Protein AF-A0A1I8EPI8-F1 (afdb_monomer_lite)

Structure (mmCIF, N/CA/C/O backbone):
data_AF-A0A1I8EPI8-F1
#
_entry.id   AF-A0A1I8EPI8-F1
#
loop_
_atom_site.group_PDB
_atom_site.id
_atom_site.type_symbol
_atom_site.label_atom_id
_atom_site.label_alt_id
_atom_site.label_comp_id
_atom_site.label_asym_id
_atom_site.label_entity_id
_atom_site.label_seq_id
_atom_site.pdbx_PDB_ins_code
_atom_site.Cartn_x
_atom_site.Cartn_y
_atom_site.Cartn_z
_atom_site.occupancy
_atom_site.B_iso_or_equiv
_atom_site.auth_seq_id
_atom_site.auth_comp_id
_atom_site.auth_asym_id
_atom_site.auth_atom_id
_atom_site.pdbx_PDB_model_num
ATOM 1 N N . HIS A 1 1 ? -4.803 17.233 -22.559 1.00 30.77 1 HIS A N 1
ATOM 2 C CA . HIS A 1 1 ? -4.716 16.291 -23.690 1.00 30.77 1 HIS A CA 1
ATOM 3 C C . HIS A 1 1 ? -5.521 15.049 -23.352 1.00 30.77 1 HIS A C 1
ATOM 5 O O . HIS A 1 1 ? -5.229 14.400 -22.358 1.00 30.77 1 HIS A O 1
ATOM 11 N N . HIS A 1 2 ? -6.597 14.820 -24.105 1.00 27.03 2 HIS A N 1
ATOM 12 C CA . HIS A 1 2 ? -7.517 13.699 -23.943 1.00 27.03 2 HIS A CA 1
ATOM 13 C C . HIS A 1 2 ? -6.825 12.376 -24.293 1.00 27.03 2 HIS A C 1
ATOM 15 O O . HIS A 1 2 ? -6.423 12.199 -25.436 1.00 27.03 2 HIS A O 1
ATOM 21 N N . CYS A 1 3 ? -6.732 11.442 -23.345 1.00 29.70 3 CYS A N 1
ATOM 22 C CA . CYS A 1 3 ? -6.642 10.022 -23.681 1.00 29.70 3 CYS A CA 1
ATOM 23 C C . CYS A 1 3 ? -8.074 9.485 -23.762 1.00 29.70 3 CYS A C 1
ATOM 25 O O . CYS A 1 3 ? -8.655 9.084 -22.757 1.00 29.70 3 CYS A O 1
ATOM 27 N N . THR A 1 4 ? -8.663 9.552 -24.952 1.00 29.92 4 THR A N 1
ATOM 28 C CA . THR A 1 4 ? -9.778 8.684 -25.347 1.00 29.92 4 THR A CA 1
ATOM 29 C C . THR A 1 4 ? -9.256 7.252 -25.516 1.00 29.92 4 THR A C 1
ATOM 31 O O . THR A 1 4 ? -8.057 7.055 -25.695 1.00 29.92 4 THR A O 1
ATOM 34 N N . GLU A 1 5 ? -10.138 6.255 -25.452 1.00 33.66 5 GLU A N 1
ATOM 35 C CA . GLU A 1 5 ? -9.893 4.795 -25.482 1.00 33.66 5 GLU A CA 1
ATOM 36 C C . GLU A 1 5 ? -9.176 4.243 -26.749 1.00 33.66 5 GLU A C 1
ATOM 38 O O . GLU A 1 5 ? -9.305 3.071 -27.076 1.00 33.66 5 GLU A O 1
ATOM 43 N N . GLN A 1 6 ? -8.400 5.057 -27.474 1.00 35.03 6 GLN A N 1
ATOM 44 C CA . GLN A 1 6 ? -7.652 4.705 -28.692 1.00 35.03 6 GLN A CA 1
ATOM 45 C C . GLN A 1 6 ? -6.120 4.662 -28.515 1.00 35.03 6 GLN A C 1
ATOM 47 O O . GLN A 1 6 ? -5.409 4.374 -29.471 1.00 35.03 6 GLN A O 1
ATOM 52 N N . ASP A 1 7 ? -5.593 4.931 -27.319 1.00 49.38 7 ASP A N 1
ATOM 53 C CA . ASP A 1 7 ? -4.147 5.067 -27.055 1.00 49.38 7 ASP A CA 1
ATOM 54 C C . ASP A 1 7 ? -3.543 3.792 -26.416 1.00 49.38 7 ASP A C 1
ATOM 56 O O . ASP A 1 7 ? -2.750 3.849 -25.474 1.00 49.38 7 ASP A O 1
ATOM 60 N N . GLU A 1 8 ? -3.970 2.614 -26.874 1.00 63.00 8 GLU A N 1
ATOM 61 C CA . GLU A 1 8 ? -3.424 1.339 -26.404 1.00 63.00 8 GLU A CA 1
ATOM 62 C C . GLU A 1 8 ? -2.061 1.099 -27.070 1.00 63.00 8 GLU A C 1
ATOM 64 O O . GLU A 1 8 ? -1.956 0.964 -28.292 1.00 63.00 8 GLU A O 1
ATOM 69 N N . VAL A 1 9 ? -0.988 1.103 -26.272 1.00 69.81 9 VAL A N 1
ATOM 70 C CA . VAL A 1 9 ? 0.358 0.793 -26.769 1.00 69.81 9 VAL A CA 1
ATOM 71 C C . VAL A 1 9 ? 0.366 -0.677 -27.178 1.00 69.81 9 VAL A C 1
ATOM 73 O O . VAL A 1 9 ? 0.311 -1.558 -26.324 1.00 69.81 9 VAL A O 1
ATOM 76 N N . ARG A 1 10 ? 0.422 -0.945 -28.485 1.00 73.75 10 ARG A N 1
ATOM 77 C CA . ARG A 1 10 ? 0.572 -2.307 -29.006 1.00 73.75 10 ARG A CA 1
ATOM 78 C C . ARG A 1 10 ? 1.974 -2.803 -28.686 1.00 73.75 10 ARG A C 1
ATOM 80 O O . ARG A 1 10 ? 2.947 -2.298 -29.239 1.00 73.75 10 ARG A O 1
ATOM 87 N N . LEU A 1 11 ? 2.058 -3.760 -27.771 1.00 77.12 11 LEU A N 1
ATOM 88 C CA . LEU A 1 11 ? 3.311 -4.398 -27.387 1.00 77.12 11 LEU A CA 1
ATOM 89 C C . LEU A 1 11 ? 3.543 -5.637 -28.266 1.00 77.12 11 LEU A C 1
ATOM 91 O O . LEU A 1 11 ? 2.593 -6.394 -28.482 1.00 77.12 11 LEU A O 1
ATOM 95 N N . PRO A 1 12 ? 4.764 -5.847 -28.787 1.00 73.12 12 PRO A N 1
ATOM 96 C CA . PRO A 1 12 ? 5.079 -7.015 -29.605 1.00 73.12 12 PRO A CA 1
ATOM 97 C C . PRO A 1 12 ? 5.021 -8.316 -28.786 1.00 73.12 12 PRO A C 1
ATOM 99 O O . PRO A 1 12 ? 5.237 -8.316 -27.571 1.00 73.12 12 PRO A O 1
ATOM 102 N N . GLU A 1 13 ? 4.736 -9.440 -29.452 1.00 64.25 13 GLU A N 1
ATOM 103 C CA . GLU A 1 13 ? 4.726 -10.760 -28.811 1.00 64.25 13 GLU A CA 1
ATOM 104 C C . GLU A 1 13 ? 6.137 -11.163 -28.358 1.00 64.25 13 GLU A C 1
ATOM 106 O O . GLU A 1 13 ? 7.104 -11.123 -29.121 1.00 64.25 13 GLU A O 1
ATOM 111 N N . ILE A 1 14 ? 6.258 -11.578 -27.096 1.00 58.59 14 ILE A N 1
ATOM 112 C CA . ILE A 1 14 ? 7.539 -11.920 -26.472 1.00 58.59 14 ILE A CA 1
ATOM 113 C C . ILE A 1 14 ? 8.025 -13.284 -27.002 1.00 58.59 14 ILE A C 1
ATOM 115 O O . ILE A 1 14 ? 7.438 -14.318 -26.687 1.00 58.59 14 ILE A O 1
ATOM 119 N N . LYS A 1 15 ? 9.128 -13.291 -27.762 1.00 52.22 15 LYS A N 1
ATOM 120 C CA . LYS A 1 15 ? 9.958 -14.473 -28.092 1.00 52.22 15 LYS A CA 1
ATOM 121 C C . LYS A 1 15 ? 11.365 -14.311 -27.485 1.00 52.22 15 LYS A C 1
ATOM 123 O O . LYS A 1 15 ? 11.706 -13.214 -27.052 1.00 52.22 15 LYS A O 1
ATOM 128 N N . ASP A 1 16 ? 12.176 -15.370 -27.410 1.00 41.12 16 ASP A N 1
ATOM 129 C CA . ASP A 1 16 ? 13.575 -15.266 -26.941 1.00 41.12 16 ASP A CA 1
ATOM 130 C C . ASP A 1 16 ? 14.337 -14.171 -27.732 1.00 41.12 16 ASP A C 1
ATOM 132 O O . ASP A 1 16 ? 14.164 -14.066 -28.943 1.00 41.12 16 ASP A O 1
ATOM 136 N N . ASP A 1 17 ? 15.125 -13.327 -27.042 1.00 55.12 17 ASP A N 1
ATOM 137 C CA . ASP A 1 17 ? 15.701 -12.038 -27.513 1.00 55.12 17 ASP A CA 1
ATOM 138 C C . ASP A 1 17 ? 14.711 -10.857 -27.727 1.00 55.12 17 ASP A C 1
ATOM 140 O O . ASP A 1 17 ? 15.024 -9.861 -28.386 1.00 55.12 17 ASP A O 1
ATOM 144 N N . SER A 1 18 ? 13.547 -10.902 -27.071 1.00 66.69 18 SER A N 1
ATOM 145 C CA . SER A 1 18 ? 12.441 -9.925 -27.178 1.00 66.69 18 SER A CA 1
ATOM 146 C C . SER A 1 18 ? 12.785 -8.438 -27.028 1.00 66.69 18 SER A C 1
ATOM 148 O O . SER A 1 18 ? 12.081 -7.604 -27.584 1.00 66.69 18 SER A O 1
ATOM 150 N N . TRP A 1 19 ? 13.834 -8.056 -26.294 1.00 77.94 19 TRP A N 1
ATOM 151 C CA . TRP A 1 19 ? 14.097 -6.640 -25.980 1.00 77.94 19 TRP A CA 1
ATOM 152 C C . TRP A 1 19 ? 14.643 -5.817 -27.156 1.00 77.94 19 TRP A C 1
ATOM 154 O O . TRP A 1 19 ? 14.748 -4.595 -27.040 1.00 77.94 19 TRP A O 1
ATOM 164 N N . LYS A 1 20 ? 15.004 -6.474 -28.266 1.00 81.44 20 LYS A N 1
ATOM 165 C CA . LYS A 1 20 ? 15.410 -5.827 -29.525 1.00 81.44 20 LYS A CA 1
ATOM 166 C C . LYS A 1 20 ? 14.255 -5.667 -30.517 1.00 81.44 20 LYS A C 1
ATOM 168 O O . LYS A 1 20 ? 14.455 -5.061 -31.564 1.00 81.44 20 LYS A O 1
ATOM 173 N N . VAL A 1 21 ? 13.079 -6.208 -30.193 1.00 83.56 21 VAL A N 1
ATOM 174 C CA . VAL A 1 21 ? 11.869 -6.101 -31.009 1.00 83.56 21 VAL A CA 1
ATOM 175 C C . VAL A 1 21 ? 10.965 -5.036 -30.395 1.00 83.56 21 VAL A C 1
ATOM 177 O O . VAL A 1 21 ? 10.579 -5.126 -29.232 1.00 83.56 21 VAL A O 1
ATOM 180 N N . TYR A 1 22 ? 10.647 -4.012 -31.178 1.00 82.81 22 TYR A N 1
ATOM 181 C CA . TYR A 1 22 ? 9.936 -2.813 -30.729 1.00 82.81 22 TYR A CA 1
ATOM 182 C C . TYR A 1 22 ? 8.564 -2.652 -31.389 1.00 82.81 22 TYR A C 1
ATOM 184 O O . TYR A 1 22 ? 7.684 -2.002 -30.823 1.00 82.81 22 TYR A O 1
ATOM 192 N N . PHE A 1 23 ? 8.397 -3.214 -32.587 1.00 83.50 23 PHE A N 1
ATOM 193 C CA . PHE A 1 23 ? 7.229 -3.037 -33.448 1.00 83.50 23 PHE A CA 1
ATOM 194 C C . PHE A 1 23 ? 6.767 -4.379 -34.034 1.00 83.50 23 PHE A C 1
ATOM 196 O O . PHE A 1 23 ? 7.321 -5.432 -33.724 1.00 83.50 23 PHE A O 1
ATOM 203 N N . ASP A 1 24 ? 5.730 -4.330 -34.870 1.00 84.19 24 ASP A N 1
ATOM 204 C CA . ASP A 1 24 ? 5.358 -5.435 -35.752 1.00 84.19 24 ASP A CA 1
ATOM 205 C C . ASP A 1 24 ? 6.436 -5.687 -36.820 1.00 84.19 24 ASP A C 1
ATOM 207 O O . ASP A 1 24 ? 7.320 -4.857 -37.021 1.00 84.19 24 ASP A O 1
ATOM 211 N N . ASP A 1 25 ? 6.363 -6.825 -37.518 1.00 83.38 25 ASP A N 1
ATOM 212 C CA . ASP A 1 25 ? 7.400 -7.258 -38.470 1.00 83.38 25 ASP A CA 1
ATOM 213 C C . ASP A 1 25 ? 7.775 -6.156 -39.480 1.00 83.38 25 ASP A C 1
ATOM 215 O O . ASP A 1 25 ? 8.953 -5.906 -39.725 1.00 83.38 25 ASP A O 1
ATOM 219 N N . THR A 1 26 ? 6.782 -5.434 -40.015 1.00 85.56 26 THR A N 1
ATOM 220 C CA . THR A 1 26 ? 7.009 -4.332 -40.964 1.00 85.56 26 THR A CA 1
ATOM 221 C C . THR A 1 26 ? 7.668 -3.117 -40.308 1.00 85.56 26 THR A C 1
ATOM 223 O O . THR A 1 26 ? 8.598 -2.547 -40.877 1.00 85.56 26 THR A O 1
ATOM 226 N N . GLY A 1 27 ? 7.208 -2.693 -39.126 1.00 85.88 27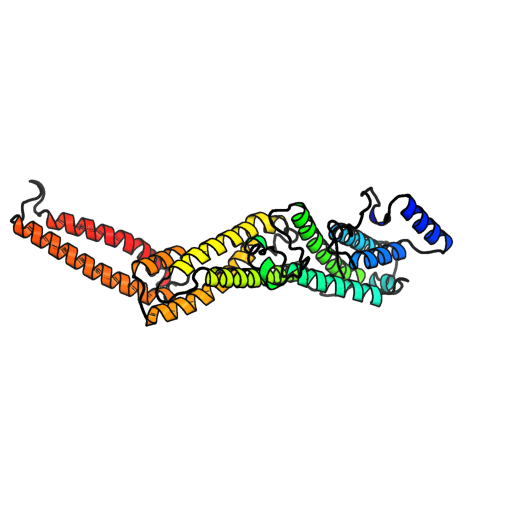 GLY A N 1
ATOM 227 C CA . GLY A 1 27 ? 7.830 -1.584 -38.404 1.00 85.88 27 GLY A CA 1
ATOM 228 C C . GLY A 1 27 ? 9.254 -1.912 -37.953 1.00 85.88 27 GLY A C 1
ATOM 229 O O . GLY A 1 27 ? 10.137 -1.055 -38.019 1.00 85.88 27 GLY A O 1
ATOM 230 N N . GLN A 1 28 ? 9.489 -3.161 -37.548 1.00 88.44 28 GLN A N 1
ATOM 231 C CA . GLN A 1 28 ? 10.784 -3.646 -37.093 1.00 88.44 28 GLN A CA 1
ATOM 232 C C . GLN A 1 28 ? 11.803 -3.675 -38.238 1.00 88.44 28 GLN A C 1
ATOM 234 O O . GLN A 1 28 ? 12.897 -3.140 -38.077 1.00 88.44 28 GLN A O 1
ATOM 239 N N . GLU A 1 29 ? 11.426 -4.192 -39.411 1.00 88.31 29 GLU A N 1
ATOM 240 C CA . GLU A 1 29 ? 12.290 -4.217 -40.600 1.00 88.31 29 GLU A CA 1
ATOM 241 C C . GLU A 1 29 ? 12.734 -2.805 -41.013 1.00 88.31 29 GLU A C 1
ATOM 243 O O . GLU A 1 29 ? 13.909 -2.575 -41.296 1.00 88.31 29 GLU A O 1
ATOM 248 N N . ILE A 1 30 ? 11.825 -1.822 -40.970 1.00 90.75 30 ILE A N 1
ATOM 249 C CA . ILE A 1 30 ? 12.153 -0.420 -41.274 1.00 90.75 30 ILE A CA 1
ATOM 250 C C . ILE A 1 30 ? 13.195 0.128 -40.290 1.00 90.75 30 ILE A C 1
ATOM 252 O O . ILE A 1 30 ? 14.149 0.794 -40.705 1.00 90.75 30 ILE A O 1
ATOM 256 N N . CYS A 1 31 ? 13.014 -0.122 -38.991 1.00 89.25 31 CYS A N 1
ATOM 257 C CA . CYS A 1 31 ? 13.949 0.326 -37.963 1.00 89.25 31 CYS A CA 1
ATOM 258 C C . CYS A 1 31 ? 15.322 -0.339 -38.103 1.00 89.25 31 CYS A C 1
ATOM 260 O O . CYS A 1 31 ? 16.337 0.361 -38.037 1.00 89.25 31 CYS A O 1
ATOM 262 N N . ASP A 1 32 ? 15.354 -1.649 -38.343 1.00 88.50 32 ASP A N 1
ATOM 263 C CA . ASP A 1 32 ? 16.588 -2.422 -38.462 1.00 88.50 32 ASP A CA 1
ATOM 264 C C . ASP A 1 32 ? 17.375 -2.044 -39.725 1.00 88.50 32 ASP A C 1
ATOM 266 O O . ASP A 1 32 ? 18.575 -1.777 -39.641 1.00 88.50 32 ASP A O 1
ATOM 270 N N . GLU A 1 33 ? 16.714 -1.910 -40.879 1.00 92.19 33 GLU A N 1
ATOM 271 C CA . GLU A 1 33 ? 17.348 -1.456 -42.126 1.00 92.19 33 GLU A CA 1
ATOM 272 C C . GLU A 1 33 ? 17.905 -0.034 -42.001 1.00 92.19 33 GLU A C 1
ATOM 274 O O . GLU A 1 33 ? 19.033 0.248 -42.420 1.00 92.19 33 GLU A O 1
ATOM 279 N N . PHE A 1 34 ? 17.153 0.877 -41.373 1.00 93.31 34 PHE A N 1
ATOM 280 C CA . PHE A 1 34 ? 17.637 2.229 -41.106 1.00 93.31 34 PHE A CA 1
ATOM 281 C C . PHE A 1 34 ? 18.866 2.202 -40.189 1.00 93.31 34 PHE A C 1
ATOM 283 O O . PHE A 1 34 ? 19.877 2.849 -40.476 1.00 93.31 34 PHE A O 1
ATOM 290 N N . ALA A 1 35 ? 18.814 1.428 -39.105 1.00 92.12 35 ALA A N 1
ATOM 291 C CA . ALA A 1 35 ? 19.917 1.326 -38.166 1.00 92.12 35 ALA A CA 1
ATOM 292 C C . ALA A 1 35 ? 21.175 0.726 -38.806 1.00 92.12 35 ALA A C 1
ATOM 294 O O . ALA A 1 35 ? 22.260 1.283 -38.638 1.00 92.12 35 ALA A O 1
ATOM 295 N N . MET A 1 36 ? 21.041 -0.345 -39.593 1.00 91.00 36 MET A N 1
ATOM 296 C CA . MET A 1 36 ? 22.158 -0.948 -40.325 1.00 91.00 36 MET A CA 1
ATOM 297 C C . MET A 1 36 ? 22.763 0.031 -41.332 1.00 91.00 36 MET A C 1
ATOM 299 O O . MET A 1 36 ? 23.983 0.198 -41.380 1.00 91.00 36 MET A O 1
ATOM 303 N N . ARG A 1 37 ? 21.925 0.731 -42.104 1.00 94.31 37 ARG A N 1
ATOM 304 C CA . ARG A 1 37 ? 22.376 1.645 -43.162 1.00 94.31 37 ARG A CA 1
ATOM 305 C C . ARG A 1 37 ? 23.115 2.872 -42.636 1.00 94.31 37 ARG A C 1
ATOM 307 O O . ARG A 1 37 ? 24.023 3.362 -43.307 1.00 94.31 37 ARG A O 1
ATOM 314 N N . TYR A 1 38 ? 22.728 3.372 -41.465 1.00 94.00 38 TYR A N 1
ATOM 315 C CA . TYR A 1 38 ? 23.326 4.560 -40.850 1.00 94.00 38 TYR A CA 1
ATOM 316 C C . TYR A 1 38 ? 24.280 4.244 -39.688 1.00 94.00 38 TYR A C 1
ATOM 318 O O . TYR A 1 38 ? 24.779 5.169 -39.050 1.00 94.00 38 TYR A O 1
ATOM 326 N N . GLY A 1 39 ? 24.568 2.964 -39.425 1.00 91.38 39 GLY A N 1
ATOM 327 C CA . GLY A 1 39 ? 25.507 2.544 -38.382 1.00 91.38 39 GLY A CA 1
ATOM 328 C C . GLY A 1 39 ? 25.031 2.847 -36.957 1.00 91.38 39 GLY A C 1
ATOM 329 O O . GLY A 1 39 ? 25.837 3.218 -36.107 1.00 91.38 39 GLY A O 1
ATOM 330 N N . ILE A 1 40 ? 23.728 2.726 -36.688 1.00 91.75 40 ILE A N 1
ATOM 331 C CA . ILE A 1 40 ? 23.138 2.957 -35.364 1.00 91.75 40 ILE A CA 1
ATOM 332 C C . ILE A 1 40 ? 23.208 1.671 -34.537 1.00 91.75 40 ILE A C 1
ATOM 334 O O . ILE A 1 40 ? 22.599 0.656 -34.869 1.00 91.75 40 ILE A O 1
ATOM 338 N N . GLU A 1 41 ? 23.914 1.729 -33.411 1.00 89.94 41 GLU A N 1
ATOM 339 C CA . GLU A 1 41 ? 24.066 0.595 -32.499 1.00 89.94 41 GLU A CA 1
ATOM 340 C C . GLU A 1 41 ? 22.731 0.152 -31.875 1.00 89.94 41 GLU A C 1
ATOM 342 O O . GLU A 1 41 ? 21.879 0.974 -31.524 1.00 89.94 41 GLU A O 1
ATOM 347 N N . SER A 1 42 ? 22.574 -1.153 -31.632 1.00 89.06 42 SER A N 1
ATOM 348 C CA . SER A 1 42 ? 21.357 -1.719 -31.026 1.00 89.06 42 SER A CA 1
ATOM 349 C C . SER A 1 42 ? 21.054 -1.145 -29.638 1.00 89.06 42 SER A C 1
ATOM 351 O O . SER A 1 42 ? 19.893 -0.978 -29.275 1.00 89.06 42 SER A O 1
ATOM 353 N N . ILE A 1 43 ? 22.087 -0.799 -28.858 1.00 91.31 43 ILE A N 1
ATOM 354 C CA . ILE A 1 43 ? 21.909 -0.187 -27.534 1.00 91.31 43 ILE A CA 1
ATOM 355 C C . ILE A 1 43 ? 21.298 1.217 -27.626 1.00 91.31 43 ILE A C 1
ATOM 357 O O . ILE A 1 43 ? 20.464 1.580 -26.798 1.00 91.31 43 ILE A O 1
ATOM 361 N N . TYR A 1 44 ? 21.647 1.990 -28.659 1.00 92.56 44 TYR A N 1
ATOM 362 C CA . TYR A 1 44 ? 21.068 3.313 -28.884 1.00 92.56 44 TYR A CA 1
ATOM 363 C C . TYR A 1 44 ? 19.578 3.209 -29.222 1.00 92.56 44 TYR A C 1
ATOM 365 O O . TYR A 1 44 ? 18.768 3.984 -28.706 1.00 92.56 44 TYR A O 1
ATOM 373 N N . GLN A 1 45 ? 19.209 2.220 -30.041 1.00 92.06 45 GLN A N 1
ATOM 374 C CA . GLN A 1 45 ? 17.813 1.924 -30.366 1.00 92.06 45 GLN A CA 1
ATOM 375 C C . GLN A 1 45 ? 17.022 1.555 -29.106 1.00 92.06 45 GLN A C 1
ATOM 377 O O . GLN A 1 45 ? 15.995 2.171 -28.830 1.00 92.06 45 GLN A O 1
ATOM 382 N N . ALA A 1 46 ? 17.554 0.650 -28.282 1.00 92.31 46 ALA A N 1
ATOM 383 C CA . ALA A 1 46 ? 16.926 0.225 -27.034 1.00 92.31 46 ALA A CA 1
ATOM 384 C C . ALA A 1 46 ? 16.734 1.381 -26.040 1.00 92.31 46 ALA A C 1
ATOM 386 O O . ALA A 1 46 ? 15.650 1.549 -25.484 1.00 92.31 46 ALA A O 1
ATOM 387 N N . MET A 1 47 ? 17.751 2.228 -25.840 1.00 94.25 47 MET A N 1
ATOM 388 C CA . MET A 1 47 ? 17.648 3.405 -24.963 1.00 94.25 47 MET A CA 1
ATOM 389 C C . MET A 1 47 ? 16.654 4.446 -25.501 1.00 94.25 47 MET A C 1
ATOM 391 O O . MET A 1 47 ? 15.952 5.096 -24.723 1.00 94.25 47 MET A O 1
ATOM 395 N N . THR A 1 48 ? 16.555 4.583 -26.825 1.00 93.81 48 THR A N 1
ATOM 396 C CA . THR A 1 48 ? 15.575 5.464 -27.477 1.00 93.81 48 THR A CA 1
ATOM 397 C C . THR A 1 48 ? 14.157 4.928 -27.327 1.00 93.81 48 THR A C 1
ATOM 399 O O . THR A 1 48 ? 13.255 5.685 -26.965 1.00 93.81 48 THR A O 1
ATOM 402 N N . HIS A 1 49 ? 13.960 3.627 -27.528 1.00 92.62 49 HIS A N 1
ATOM 403 C CA . HIS A 1 49 ? 12.672 2.981 -27.317 1.00 92.62 49 HIS A CA 1
ATOM 404 C C . HIS A 1 49 ? 12.243 3.065 -25.846 1.00 92.62 49 HIS A C 1
ATOM 406 O O . HIS A 1 49 ? 11.114 3.459 -25.561 1.00 92.62 49 HIS A O 1
ATOM 412 N N . PHE A 1 50 ? 13.168 2.832 -24.907 1.00 94.38 50 PHE A N 1
ATOM 413 C CA . PHE A 1 50 ? 12.940 3.039 -23.476 1.00 94.38 50 PHE A CA 1
ATOM 414 C C . PHE A 1 50 ? 12.448 4.465 -23.194 1.00 94.38 50 PHE A C 1
ATOM 416 O O . PHE A 1 50 ? 11.423 4.649 -22.544 1.00 94.38 50 PHE A O 1
ATOM 423 N N . ALA A 1 51 ? 13.112 5.482 -23.754 1.00 94.19 51 ALA A N 1
ATOM 424 C CA . ALA A 1 51 ? 12.694 6.875 -23.607 1.00 94.19 51 ALA A CA 1
ATOM 425 C C . ALA A 1 51 ? 11.300 7.168 -24.175 1.00 94.19 51 ALA A C 1
ATOM 427 O O . ALA A 1 51 ? 10.560 7.958 -23.588 1.00 94.19 51 ALA A O 1
ATOM 428 N N . CYS A 1 52 ? 10.919 6.520 -25.276 1.00 92.62 52 CYS A N 1
ATOM 429 C CA . CYS A 1 52 ? 9.574 6.641 -25.832 1.00 92.62 52 CYS A CA 1
ATOM 430 C C . CYS A 1 52 ? 8.534 6.003 -24.901 1.00 92.62 52 CYS A C 1
ATOM 432 O O . CYS A 1 52 ? 7.539 6.647 -24.559 1.00 92.62 52 CYS A O 1
ATOM 434 N N . LEU A 1 53 ? 8.789 4.784 -24.418 1.00 91.00 53 LEU A N 1
ATOM 435 C CA . LEU A 1 53 ? 7.908 4.080 -23.485 1.00 91.00 53 LEU A CA 1
ATOM 436 C C . LEU A 1 53 ? 7.755 4.822 -22.147 1.00 91.00 53 LEU A C 1
ATOM 438 O O . LEU A 1 53 ? 6.664 4.824 -21.581 1.00 91.00 53 LEU A O 1
ATOM 442 N N . CYS A 1 54 ? 8.781 5.545 -21.681 1.00 90.88 54 CYS A N 1
ATOM 443 C CA . CYS A 1 54 ? 8.688 6.412 -20.499 1.00 90.88 54 CYS A CA 1
ATOM 444 C C . CYS A 1 54 ? 7.620 7.507 -20.617 1.00 90.88 54 CYS A C 1
ATOM 446 O O . CYS A 1 54 ? 7.185 8.030 -19.600 1.00 90.88 54 CYS A O 1
ATOM 448 N N . THR A 1 55 ? 7.178 7.881 -21.820 1.00 87.88 55 THR A N 1
ATOM 449 C CA . THR A 1 55 ? 6.070 8.844 -21.984 1.00 87.88 55 THR A CA 1
ATOM 450 C C . THR A 1 55 ? 4.696 8.194 -21.806 1.00 87.88 55 THR A C 1
ATOM 452 O O . THR A 1 55 ? 3.702 8.885 -21.585 1.00 87.88 55 THR A O 1
ATOM 455 N N . ARG A 1 56 ? 4.635 6.858 -21.876 1.00 87.12 56 ARG A N 1
ATOM 456 C CA . ARG A 1 56 ? 3.417 6.039 -21.851 1.00 87.12 56 ARG A CA 1
ATOM 457 C C . ARG A 1 56 ? 3.474 4.923 -20.802 1.00 87.12 56 ARG A C 1
ATOM 459 O O . ARG A 1 56 ? 2.702 3.974 -20.895 1.00 87.12 56 ARG A O 1
ATOM 466 N N . TYR A 1 57 ? 4.326 5.048 -19.784 1.00 84.62 57 TYR A N 1
ATOM 467 C CA . TYR A 1 57 ? 4.527 4.027 -18.745 1.00 84.62 57 TYR A CA 1
ATOM 468 C C . TYR A 1 57 ? 3.255 3.648 -17.966 1.00 84.62 57 TYR A C 1
ATOM 470 O O . TYR A 1 57 ? 3.211 2.588 -17.361 1.00 84.62 57 TYR A O 1
ATOM 478 N N . MET A 1 58 ? 2.205 4.474 -18.033 1.00 79.88 58 MET A N 1
ATOM 479 C CA . MET A 1 58 ? 0.880 4.219 -17.445 1.00 79.88 58 MET A CA 1
ATOM 480 C C . MET A 1 58 ? -0.013 3.264 -18.243 1.00 79.88 58 MET A C 1
ATOM 482 O O . MET A 1 58 ? -1.152 2.988 -17.845 1.00 79.88 58 MET A O 1
ATOM 486 N N . CYS A 1 59 ? 0.414 2.854 -19.435 1.00 83.81 59 CYS A N 1
ATOM 487 C CA . CYS A 1 59 ? -0.353 1.927 -20.256 1.00 83.81 59 CYS A CA 1
ATOM 488 C C . CYS A 1 59 ? -0.121 0.495 -19.765 1.00 83.81 59 CYS A C 1
ATOM 490 O O . CYS A 1 59 ? 0.945 0.176 -19.243 1.00 83.81 59 CYS A O 1
ATOM 492 N N . SER A 1 60 ? -1.133 -0.361 -19.911 1.00 83.88 60 SER A N 1
ATOM 493 C CA . SER A 1 60 ? -1.048 -1.737 -19.415 1.00 83.88 60 SER A CA 1
ATOM 494 C C . SER A 1 60 ? 0.079 -2.498 -20.116 1.00 83.88 60 SER A C 1
ATOM 496 O O . SER A 1 60 ? 0.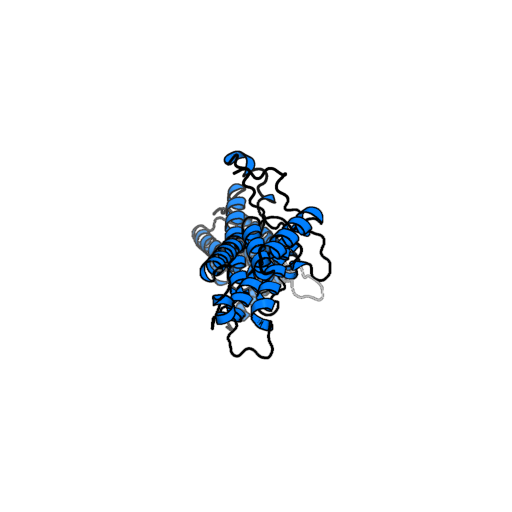329 -2.274 -21.299 1.00 83.88 60 SER A O 1
ATOM 498 N N . GLY A 1 61 ? 0.810 -3.330 -19.376 1.00 84.38 61 GLY A N 1
ATOM 499 C CA . GLY A 1 61 ? 1.959 -4.088 -19.877 1.00 84.38 61 GLY A CA 1
ATOM 500 C C . GLY A 1 61 ? 3.234 -3.269 -20.128 1.00 84.38 61 GLY A C 1
ATOM 501 O O . GLY A 1 61 ? 4.329 -3.834 -20.112 1.00 84.38 61 GLY A O 1
ATOM 502 N N . VAL A 1 62 ? 3.150 -1.941 -20.288 1.00 88.81 62 VAL A N 1
ATOM 503 C CA . VAL A 1 62 ? 4.331 -1.090 -20.524 1.00 88.81 62 VAL A CA 1
ATOM 504 C C . VAL A 1 62 ? 5.336 -1.141 -19.365 1.00 88.81 62 VAL A C 1
ATOM 506 O O . VAL A 1 62 ? 6.529 -1.252 -19.658 1.00 88.81 62 VAL A O 1
ATOM 509 N N . PRO A 1 63 ? 4.940 -1.129 -18.072 1.00 91.00 63 PRO A N 1
ATOM 510 C CA . PRO A 1 63 ? 5.893 -1.273 -16.970 1.00 91.00 63 PRO A CA 1
ATOM 511 C C . PRO A 1 63 ? 6.736 -2.554 -17.046 1.00 91.00 63 PRO A C 1
ATOM 513 O O . PRO A 1 63 ? 7.932 -2.515 -16.760 1.00 91.00 63 PRO A O 1
ATOM 516 N N . ALA A 1 64 ? 6.145 -3.672 -17.485 1.00 90.12 64 ALA A N 1
ATOM 517 C CA . ALA A 1 64 ? 6.846 -4.950 -17.617 1.00 90.12 64 ALA A CA 1
ATOM 518 C C . ALA A 1 64 ? 7.901 -4.904 -18.734 1.00 90.12 64 ALA A C 1
ATOM 520 O O . ALA A 1 64 ? 9.042 -5.338 -18.545 1.00 90.12 64 ALA A O 1
ATOM 521 N N . VAL A 1 65 ? 7.543 -4.315 -19.881 1.00 90.38 65 VAL A N 1
ATOM 522 C CA . VAL A 1 65 ? 8.467 -4.121 -21.009 1.00 90.38 65 VAL A CA 1
ATOM 523 C C . VAL A 1 65 ? 9.578 -3.143 -20.638 1.00 90.38 65 VAL A C 1
ATOM 525 O O . VAL A 1 65 ? 10.744 -3.438 -20.878 1.00 90.38 65 VAL A O 1
ATOM 528 N N . LEU A 1 66 ? 9.255 -2.029 -19.973 1.00 92.88 66 LEU A N 1
ATOM 529 C CA . LEU A 1 66 ? 10.245 -1.080 -19.454 1.00 92.88 66 LEU A CA 1
ATOM 530 C C . LEU A 1 66 ? 11.217 -1.747 -18.472 1.00 92.88 66 LEU A C 1
ATOM 532 O O . LEU A 1 66 ? 12.422 -1.519 -18.569 1.00 92.88 66 LEU A O 1
ATOM 536 N N . SER A 1 67 ? 10.718 -2.573 -17.546 1.00 92.50 67 SER A N 1
ATOM 537 C CA . SER A 1 67 ? 11.556 -3.282 -16.569 1.00 92.50 67 SER A CA 1
ATOM 538 C C . SER A 1 67 ? 12.511 -4.253 -17.267 1.00 92.50 67 SER A C 1
ATOM 540 O O . SER A 1 67 ? 13.721 -4.213 -17.031 1.00 92.50 67 SER A O 1
ATOM 542 N N . THR A 1 68 ? 11.993 -5.050 -18.204 1.00 91.75 68 THR A N 1
ATOM 543 C CA . THR A 1 68 ? 12.782 -6.008 -18.994 1.00 91.75 68 THR A CA 1
ATOM 544 C C . THR A 1 68 ? 13.819 -5.300 -19.867 1.00 91.75 68 THR A C 1
ATOM 546 O O . THR A 1 68 ? 14.988 -5.690 -19.902 1.00 91.75 68 THR A O 1
ATOM 549 N N . LEU A 1 69 ? 13.426 -4.226 -20.551 1.00 92.50 69 LEU A N 1
ATOM 550 C CA . LEU A 1 69 ? 14.308 -3.440 -21.406 1.00 92.50 69 LEU A CA 1
ATOM 551 C C . LEU A 1 69 ? 15.428 -2.783 -20.592 1.00 92.50 69 LEU A C 1
ATOM 553 O O . LEU A 1 69 ? 16.594 -2.858 -20.978 1.00 92.50 69 LEU A O 1
ATOM 557 N N . LEU A 1 70 ? 15.108 -2.211 -19.428 1.00 94.00 70 LEU A N 1
ATOM 558 C CA . LEU A 1 70 ? 16.109 -1.620 -18.542 1.00 94.00 70 LEU A CA 1
ATOM 559 C C . LEU A 1 70 ? 17.060 -2.669 -17.963 1.00 94.00 70 LEU A C 1
ATOM 561 O O . LEU A 1 70 ? 18.254 -2.399 -17.845 1.00 94.00 70 LEU A O 1
ATOM 565 N N . ALA A 1 71 ? 16.568 -3.866 -17.635 1.00 91.56 71 ALA A N 1
ATOM 566 C CA . ALA A 1 71 ? 17.408 -4.972 -17.188 1.00 91.56 71 ALA A CA 1
ATOM 567 C C . ALA A 1 71 ? 18.414 -5.401 -18.272 1.00 91.56 71 ALA A C 1
ATOM 569 O O . ALA A 1 71 ? 19.585 -5.624 -17.963 1.00 91.56 71 ALA A O 1
ATOM 570 N N . ASN A 1 72 ? 17.995 -5.438 -19.541 1.00 90.75 72 ASN A N 1
ATOM 571 C CA . ASN A 1 72 ? 18.879 -5.741 -20.669 1.00 90.75 72 ASN A CA 1
ATOM 572 C C . ASN A 1 72 ? 19.878 -4.612 -20.961 1.00 90.75 72 ASN A C 1
ATOM 574 O O . ASN A 1 72 ? 21.060 -4.885 -21.155 1.00 90.75 72 ASN A O 1
ATOM 578 N N . ILE A 1 73 ? 19.452 -3.344 -20.905 1.00 92.12 73 ILE A N 1
ATOM 579 C CA . ILE A 1 73 ? 20.359 -2.184 -20.986 1.00 92.12 73 ILE A CA 1
ATOM 580 C C . ILE A 1 73 ? 21.394 -2.247 -19.852 1.00 92.12 73 ILE A C 1
ATOM 582 O O . ILE A 1 73 ? 22.588 -2.047 -20.072 1.00 92.12 73 ILE A O 1
ATOM 586 N N . ASN A 1 74 ? 20.957 -2.575 -18.635 1.00 91.06 74 ASN A N 1
ATOM 587 C CA . ASN A 1 74 ? 21.837 -2.755 -17.489 1.00 91.06 74 ASN A CA 1
ATOM 588 C C . ASN A 1 74 ? 22.839 -3.896 -17.716 1.00 91.06 74 ASN A C 1
ATOM 590 O O . ASN A 1 74 ? 24.028 -3.710 -17.479 1.00 91.06 74 ASN A O 1
ATOM 594 N N . ALA A 1 75 ? 22.389 -5.051 -18.214 1.00 89.44 75 ALA A N 1
ATOM 595 C CA . ALA A 1 75 ? 23.267 -6.171 -18.538 1.00 89.44 75 ALA A CA 1
ATOM 596 C C . ALA A 1 75 ? 24.268 -5.816 -19.648 1.00 89.44 75 ALA A C 1
ATOM 598 O O . ALA A 1 75 ? 25.444 -6.160 -19.533 1.00 89.44 75 ALA A O 1
ATOM 599 N N . TYR A 1 76 ? 23.839 -5.059 -20.664 1.00 88.81 76 TYR A N 1
ATOM 600 C CA . TYR A 1 76 ? 24.723 -4.549 -21.707 1.00 88.81 76 TYR A CA 1
ATOM 601 C C . TYR A 1 76 ? 25.851 -3.713 -21.106 1.00 88.81 76 TYR A C 1
ATOM 603 O O . TYR A 1 76 ? 27.007 -3.970 -21.396 1.00 88.81 76 TYR A O 1
ATOM 611 N N . TYR A 1 77 ? 25.577 -2.761 -20.215 1.00 88.88 77 TYR A N 1
ATOM 612 C CA . TYR A 1 77 ? 26.657 -1.953 -19.637 1.00 88.88 77 TYR A CA 1
ATOM 613 C C . TYR A 1 77 ? 27.442 -2.670 -18.535 1.00 88.88 77 TYR A C 1
ATOM 615 O O . TYR A 1 77 ? 28.640 -2.430 -18.416 1.00 88.88 77 TYR A O 1
ATOM 623 N N . ALA A 1 78 ? 26.828 -3.564 -17.758 1.00 83.19 78 ALA A N 1
ATOM 624 C CA . ALA A 1 78 ? 27.468 -4.228 -16.621 1.00 83.19 78 ALA A CA 1
ATOM 625 C C . ALA A 1 78 ? 28.265 -5.495 -16.992 1.00 83.19 78 ALA A C 1
ATOM 627 O O . ALA A 1 78 ? 29.262 -5.784 -16.332 1.00 83.19 78 ALA A O 1
ATOM 628 N N . HIS A 1 79 ? 27.861 -6.244 -18.027 1.00 72.06 79 HIS A N 1
ATOM 629 C CA . HIS A 1 79 ? 28.377 -7.593 -18.316 1.00 72.06 79 HIS A CA 1
ATOM 630 C C . HIS A 1 79 ? 29.085 -7.763 -19.670 1.00 72.06 79 HIS A C 1
ATOM 632 O O . HIS A 1 79 ? 29.591 -8.849 -19.941 1.00 72.06 79 HIS A O 1
ATOM 638 N N . THR A 1 80 ? 29.169 -6.739 -20.523 1.00 56.66 80 THR A N 1
ATOM 639 C CA . THR A 1 80 ? 29.632 -6.913 -21.916 1.00 56.66 80 THR A CA 1
ATOM 640 C C . THR A 1 80 ? 31.091 -7.300 -22.131 1.00 56.66 80 THR A C 1
ATOM 642 O O . THR A 1 80 ? 31.415 -7.636 -23.263 1.00 56.66 80 THR A O 1
ATOM 645 N N . THR A 1 81 ? 31.967 -7.384 -21.126 1.00 51.41 81 THR A N 1
ATOM 646 C CA . THR A 1 81 ? 33.300 -7.976 -21.350 1.00 51.41 81 THR A CA 1
ATOM 647 C C . THR A 1 81 ? 33.961 -8.459 -20.066 1.00 51.41 81 THR A C 1
ATOM 649 O O . THR A 1 81 ? 34.306 -7.661 -19.199 1.00 51.41 81 THR A O 1
ATOM 652 N N . ALA A 1 82 ? 34.271 -9.757 -20.006 1.00 47.72 82 ALA A N 1
ATOM 653 C CA . ALA A 1 82 ? 35.114 -10.386 -18.983 1.00 47.72 82 ALA A CA 1
ATOM 654 C C . ALA A 1 82 ? 36.592 -9.906 -18.993 1.00 47.72 82 ALA A C 1
ATOM 656 O O . ALA A 1 82 ? 37.419 -10.444 -18.263 1.00 47.72 82 ALA A O 1
ATOM 657 N N . THR A 1 83 ? 36.938 -8.903 -19.812 1.00 52.19 83 THR A N 1
ATOM 658 C CA . THR A 1 83 ? 38.320 -8.467 -20.088 1.00 52.19 83 THR A CA 1
ATOM 659 C C . THR A 1 83 ? 38.516 -6.952 -20.271 1.00 52.19 83 THR A C 1
ATOM 661 O O . THR A 1 83 ? 39.624 -6.529 -20.594 1.00 52.19 83 THR A O 1
ATOM 664 N N . SER A 1 84 ? 37.513 -6.091 -20.055 1.00 55.34 84 SER A N 1
ATOM 665 C CA . SER A 1 84 ? 37.709 -4.635 -20.202 1.00 55.34 84 SER A CA 1
ATOM 666 C C . SER A 1 84 ? 38.251 -3.987 -18.922 1.00 55.34 84 SER A C 1
ATOM 668 O O . SER A 1 84 ? 37.593 -4.043 -17.888 1.00 55.34 84 SER A O 1
ATOM 670 N N . ALA A 1 85 ? 39.381 -3.279 -19.011 1.00 64.69 85 ALA A N 1
ATOM 671 C CA . ALA A 1 85 ? 39.984 -2.485 -17.925 1.00 64.69 85 ALA A CA 1
ATOM 672 C C . ALA A 1 85 ? 39.194 -1.208 -17.538 1.00 64.69 85 ALA A C 1
ATOM 674 O O . ALA A 1 85 ? 39.697 -0.371 -16.793 1.00 64.69 85 ALA A O 1
ATOM 675 N N . VAL A 1 86 ? 37.986 -1.031 -18.078 1.00 79.06 86 VAL A N 1
ATOM 676 C CA . VAL A 1 86 ? 37.164 0.183 -17.973 1.00 79.06 86 VAL A CA 1
ATOM 677 C C . VAL A 1 86 ? 35.924 -0.130 -17.137 1.00 79.06 86 VAL A C 1
ATOM 679 O O . VAL A 1 86 ? 35.344 -1.210 -17.282 1.00 79.06 86 VAL A O 1
ATOM 682 N N . SER A 1 87 ? 35.522 0.789 -16.257 1.00 84.12 87 SER A N 1
ATOM 683 C CA . SER A 1 87 ? 34.358 0.618 -15.375 1.00 84.12 87 SER A CA 1
ATOM 684 C C . SER A 1 87 ? 33.033 0.588 -16.158 1.00 84.12 87 SER A C 1
ATOM 686 O O . SER A 1 87 ? 32.974 0.983 -17.329 1.00 84.12 87 SER A O 1
ATOM 688 N N . ALA A 1 88 ? 31.952 0.101 -15.537 1.00 85.19 88 ALA A N 1
ATOM 689 C CA . ALA A 1 88 ? 30.629 0.121 -16.173 1.00 85.19 88 ALA A CA 1
ATOM 690 C C . ALA A 1 88 ? 30.133 1.563 -16.354 1.00 85.19 88 ALA A C 1
ATOM 692 O O . ALA A 1 88 ? 29.571 1.901 -17.399 1.00 85.19 88 ALA A O 1
ATOM 693 N N . SER A 1 89 ? 30.430 2.414 -15.369 1.00 87.56 89 SER A N 1
ATOM 694 C CA . SER A 1 89 ? 30.141 3.847 -15.395 1.00 87.56 89 SER A CA 1
ATOM 695 C C . SER A 1 89 ? 30.836 4.547 -16.561 1.00 87.56 89 SER A C 1
ATOM 697 O O . SER A 1 89 ? 30.190 5.270 -17.315 1.00 87.56 89 SER A O 1
ATOM 699 N N . ASP A 1 90 ? 32.121 4.274 -16.798 1.00 88.12 90 ASP A N 1
ATOM 700 C CA . ASP A 1 90 ? 32.872 4.882 -17.903 1.00 88.12 90 ASP A CA 1
ATOM 701 C C . ASP A 1 90 ? 32.359 4.439 -19.277 1.00 88.12 90 ASP A C 1
ATOM 703 O O . ASP A 1 90 ? 32.226 5.264 -20.183 1.00 88.12 90 ASP A O 1
ATOM 707 N N . ARG A 1 91 ? 31.989 3.159 -19.435 1.00 87.81 91 ARG A N 1
ATOM 708 C CA . ARG A 1 91 ? 31.331 2.683 -20.665 1.00 87.81 91 ARG A CA 1
ATOM 709 C C . ARG A 1 91 ? 30.001 3.388 -20.902 1.00 87.81 91 ARG A C 1
ATOM 711 O O . ARG A 1 91 ? 29.689 3.762 -22.029 1.00 87.81 91 ARG A O 1
ATOM 718 N N . PHE A 1 92 ? 29.216 3.578 -19.845 1.00 91.56 92 PHE A N 1
ATOM 719 C CA . PHE A 1 92 ? 27.952 4.296 -19.930 1.00 91.56 92 PHE A CA 1
ATOM 720 C C . PHE A 1 92 ? 28.150 5.789 -20.238 1.00 91.56 92 PHE A C 1
ATOM 722 O O . PHE A 1 92 ? 27.383 6.365 -21.010 1.00 91.56 92 PHE A O 1
ATOM 729 N N . ASN A 1 93 ? 29.220 6.402 -19.724 1.00 89.56 93 ASN A N 1
ATOM 730 C CA . ASN A 1 93 ? 29.596 7.786 -20.031 1.00 89.56 93 ASN A CA 1
ATOM 731 C C . ASN A 1 93 ? 29.914 7.993 -21.514 1.00 89.56 93 ASN A C 1
ATOM 733 O O . ASN A 1 93 ? 29.641 9.066 -22.046 1.00 89.56 93 ASN A O 1
ATOM 737 N N . ALA A 1 94 ? 30.441 6.964 -22.179 1.00 90.00 94 ALA A N 1
ATOM 738 C CA . ALA A 1 94 ? 30.711 6.960 -23.613 1.00 90.00 94 ALA A CA 1
ATOM 739 C C . ALA A 1 94 ? 29.469 6.672 -24.484 1.00 90.00 94 ALA A C 1
ATOM 741 O O . ALA A 1 94 ? 29.585 6.596 -25.705 1.00 90.00 94 ALA A O 1
ATOM 742 N N . SER A 1 95 ? 28.278 6.501 -23.894 1.00 90.75 95 SER A N 1
ATOM 743 C CA . SER A 1 95 ? 27.050 6.233 -24.649 1.00 90.75 95 SER A CA 1
ATOM 744 C C . SER A 1 95 ? 26.666 7.401 -25.561 1.00 90.75 95 SER A C 1
ATOM 746 O O . SER A 1 95 ? 26.447 8.524 -25.098 1.00 90.75 95 SER A O 1
ATOM 748 N N . ASN A 1 96 ? 26.445 7.102 -26.844 1.00 90.94 96 ASN A N 1
ATOM 749 C CA . ASN A 1 96 ? 25.954 8.058 -27.844 1.00 90.94 96 ASN A CA 1
ATOM 750 C C . ASN A 1 96 ? 24.542 8.595 -27.539 1.00 90.94 96 ASN A C 1
ATOM 752 O O . ASN A 1 96 ? 24.143 9.627 -28.077 1.00 90.94 96 ASN A O 1
ATOM 756 N N . PHE A 1 97 ? 23.771 7.929 -26.669 1.00 92.88 97 PHE A N 1
ATOM 757 C CA . PHE A 1 97 ? 22.469 8.436 -26.218 1.00 92.88 97 PHE A CA 1
ATOM 758 C C . PHE A 1 97 ? 22.605 9.663 -25.295 1.00 92.88 97 PHE A C 1
ATOM 760 O O . PHE A 1 97 ? 21.714 10.517 -25.243 1.00 92.88 97 PHE A O 1
ATOM 767 N N . GLY A 1 98 ? 23.735 9.763 -24.590 1.00 92.12 98 GLY A N 1
ATOM 768 C CA . GLY A 1 98 ? 24.038 10.810 -23.621 1.00 92.12 98 GLY A CA 1
ATOM 769 C C . GLY A 1 98 ? 23.687 10.409 -22.186 1.00 92.12 98 GLY A C 1
ATOM 770 O O . GLY A 1 98 ? 22.512 10.286 -21.828 1.00 92.12 98 GLY A O 1
ATOM 771 N N . ARG A 1 99 ? 24.722 10.279 -21.343 1.00 91.38 99 ARG A N 1
ATOM 772 C CA . ARG A 1 99 ? 24.628 9.933 -19.910 1.00 91.38 99 ARG A CA 1
ATOM 773 C C . ARG A 1 99 ? 23.598 10.790 -19.174 1.00 91.38 99 ARG A C 1
ATOM 775 O O . ARG A 1 99 ? 22.625 10.265 -18.640 1.00 91.38 99 ARG A O 1
ATOM 782 N N . ASP A 1 100 ? 23.785 12.109 -19.178 1.00 93.00 100 ASP A N 1
ATOM 783 C CA . ASP A 1 100 ? 22.954 13.032 -18.394 1.00 93.00 100 ASP A CA 1
ATOM 784 C C . ASP A 1 100 ? 21.497 13.033 -18.851 1.00 93.00 100 ASP A C 1
ATOM 786 O O . ASP A 1 100 ? 20.584 13.197 -18.043 1.00 93.00 100 ASP A O 1
ATOM 790 N N . ARG A 1 101 ? 21.267 12.823 -20.152 1.00 94.19 101 ARG A N 1
ATOM 791 C CA . ARG A 1 101 ? 19.922 12.717 -20.717 1.00 94.19 101 ARG A CA 1
ATOM 792 C C . ARG A 1 101 ? 19.206 11.482 -20.178 1.00 94.19 101 ARG A C 1
ATOM 794 O O . ARG A 1 101 ? 18.065 11.594 -19.737 1.00 94.19 101 ARG A O 1
ATOM 801 N N . PHE A 1 102 ? 19.865 10.324 -20.192 1.00 95.12 102 PHE A N 1
ATOM 802 C CA . PHE A 1 102 ? 19.269 9.078 -19.709 1.00 95.12 102 PHE A CA 1
ATOM 803 C C . PHE A 1 102 ? 19.093 9.067 -18.187 1.00 95.12 102 PHE A C 1
ATOM 805 O O . PHE A 1 102 ? 18.058 8.629 -17.698 1.00 95.12 102 PHE A O 1
ATOM 812 N N . VAL A 1 103 ? 20.055 9.607 -17.431 1.00 93.44 103 VAL A N 1
ATOM 813 C CA . VAL A 1 103 ? 19.934 9.729 -15.969 1.00 93.44 103 VAL A CA 1
ATOM 814 C C . VAL A 1 103 ? 18.750 10.623 -15.597 1.00 93.44 103 VAL A C 1
ATOM 816 O O . VAL A 1 103 ? 17.909 10.206 -14.807 1.00 93.44 103 VAL A O 1
ATOM 819 N N . LYS A 1 104 ? 18.601 11.796 -16.232 1.00 94.75 104 LYS A N 1
ATOM 820 C CA . LYS A 1 104 ? 17.437 12.675 -16.008 1.00 94.75 104 LYS A CA 1
ATOM 821 C C . LYS A 1 104 ? 16.114 11.983 -16.325 1.00 94.75 104 LYS A C 1
ATOM 823 O O . LYS A 1 104 ? 15.149 12.153 -15.585 1.00 94.75 104 LYS A O 1
ATOM 828 N N . LEU A 1 105 ? 16.069 11.201 -17.402 1.00 95.50 105 LEU A N 1
ATOM 829 C CA . LEU A 1 105 ? 14.894 10.416 -17.771 1.00 95.50 105 LEU A CA 1
ATOM 830 C C . LEU A 1 105 ? 14.555 9.366 -16.698 1.00 95.50 105 LEU A C 1
ATOM 832 O O . LEU A 1 105 ? 13.395 9.250 -16.311 1.00 95.50 105 LEU A O 1
ATOM 836 N N . LEU A 1 106 ? 15.552 8.631 -16.192 1.00 94.38 106 LEU A N 1
ATOM 837 C CA . LEU A 1 106 ? 15.360 7.658 -15.111 1.00 94.38 106 LEU A CA 1
ATOM 838 C C . LEU A 1 106 ? 14.903 8.324 -13.813 1.00 94.38 106 LEU A C 1
ATOM 840 O O . LEU A 1 106 ? 14.041 7.783 -13.126 1.00 94.38 106 LEU A O 1
ATOM 844 N N . ASP A 1 107 ? 15.448 9.493 -13.481 1.00 92.75 107 ASP A N 1
ATOM 845 C CA . ASP A 1 107 ? 15.059 10.249 -12.290 1.00 92.75 107 ASP A CA 1
ATOM 846 C C . ASP A 1 107 ? 13.607 10.735 -12.385 1.00 92.75 107 ASP A C 1
ATOM 848 O O . ASP A 1 107 ? 12.842 10.601 -11.428 1.00 92.75 107 ASP A O 1
ATOM 852 N N . GLN A 1 108 ? 13.205 11.249 -13.551 1.00 93.25 108 GLN A N 1
ATOM 853 C CA . GLN A 1 108 ? 11.823 11.644 -13.829 1.00 93.25 108 GLN A CA 1
ATOM 854 C C . GLN A 1 108 ? 10.870 10.452 -13.748 1.00 93.25 108 GLN A C 1
ATOM 856 O O . GLN A 1 108 ? 9.842 10.541 -13.074 1.00 93.25 108 GLN A O 1
ATOM 861 N N . LEU A 1 109 ? 11.222 9.330 -14.382 1.00 94.00 109 LEU A N 1
ATOM 862 C CA . LEU A 1 109 ? 10.425 8.108 -14.333 1.00 94.00 109 LEU A CA 1
ATOM 863 C C . LEU A 1 109 ? 10.291 7.611 -12.890 1.0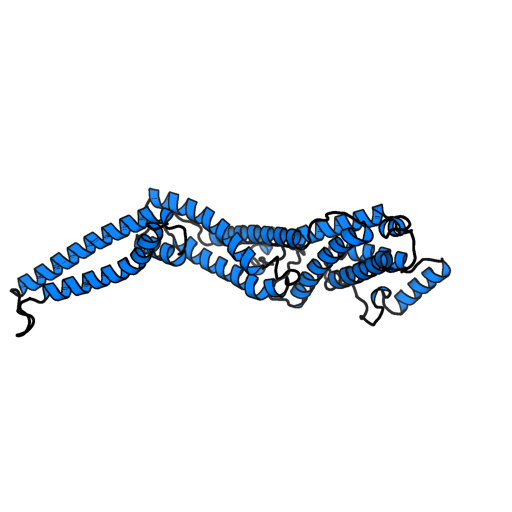0 94.00 109 LEU A C 1
ATOM 865 O O . LEU A 1 109 ? 9.177 7.438 -12.414 1.00 94.00 109 LEU A O 1
ATOM 869 N N . HIS A 1 110 ? 11.399 7.471 -12.160 1.00 92.44 110 HIS A N 1
ATOM 870 C CA . HIS A 1 110 ? 11.410 7.046 -10.758 1.00 92.44 110 HIS A CA 1
ATOM 871 C C . HIS A 1 110 ? 10.513 7.922 -9.875 1.00 92.44 110 HIS A C 1
ATOM 873 O O . HIS A 1 110 ? 9.722 7.406 -9.087 1.00 92.44 110 HIS A O 1
ATOM 879 N N . ASN A 1 111 ? 10.623 9.249 -9.995 1.00 91.75 111 ASN A N 1
ATOM 880 C CA . ASN A 1 111 ? 9.797 10.174 -9.219 1.00 91.75 111 ASN A CA 1
ATOM 881 C C . ASN A 1 111 ? 8.316 10.038 -9.558 1.00 91.75 111 ASN A C 1
ATOM 883 O O . ASN A 1 111 ? 7.482 10.088 -8.658 1.00 91.75 111 ASN A O 1
ATOM 887 N N . SER A 1 112 ? 7.993 9.831 -10.830 1.00 90.94 112 SER A N 1
ATOM 888 C CA . SER A 1 112 ? 6.604 9.700 -11.246 1.00 90.94 112 SER A CA 1
ATOM 889 C C . SER A 1 112 ? 5.999 8.361 -10.800 1.00 90.94 112 SER A C 1
ATOM 891 O O . SER A 1 112 ? 4.915 8.351 -10.230 1.00 90.94 112 SER A O 1
ATOM 893 N N . LEU A 1 113 ? 6.749 7.255 -10.906 1.00 91.06 113 LEU A N 1
ATOM 894 C CA . LEU A 1 113 ? 6.357 5.952 -10.347 1.00 91.06 113 LEU A CA 1
ATOM 895 C C . LEU A 1 113 ? 6.104 6.024 -8.835 1.00 91.06 113 LEU A C 1
ATOM 897 O O . LEU A 1 113 ? 5.151 5.438 -8.331 1.00 91.06 113 LEU A O 1
ATOM 901 N N . ARG A 1 114 ? 6.946 6.759 -8.099 1.00 91.12 114 ARG A N 1
ATOM 902 C CA . ARG A 1 114 ? 6.788 6.969 -6.654 1.00 91.12 114 ARG A CA 1
ATOM 903 C C . ARG A 1 114 ? 5.487 7.709 -6.320 1.00 91.12 114 ARG A C 1
ATOM 905 O O . ARG A 1 114 ? 4.801 7.333 -5.372 1.00 91.12 114 ARG A O 1
ATOM 912 N N . ILE A 1 115 ? 5.164 8.768 -7.064 1.00 88.12 115 ILE A N 1
ATOM 913 C CA . ILE A 1 115 ? 3.921 9.534 -6.874 1.00 88.12 115 ILE A CA 1
ATOM 914 C C . ILE A 1 115 ? 2.711 8.621 -7.091 1.00 88.12 115 ILE A C 1
ATOM 916 O O . ILE A 1 115 ? 1.814 8.585 -6.253 1.00 88.12 115 ILE A O 1
ATOM 920 N N . ASP A 1 116 ? 2.735 7.826 -8.153 1.00 85.12 116 ASP A N 1
ATOM 921 C CA . ASP A 1 116 ? 1.641 6.924 -8.500 1.00 85.12 116 ASP A CA 1
ATOM 922 C C . ASP A 1 116 ? 1.462 5.781 -7.500 1.00 85.12 116 ASP A C 1
ATOM 924 O O . ASP A 1 116 ? 0.350 5.516 -7.044 1.00 85.12 116 ASP A O 1
ATOM 928 N N . LEU A 1 117 ? 2.558 5.155 -7.066 1.00 89.62 117 LEU A N 1
ATOM 929 C CA . LEU A 1 117 ? 2.511 4.147 -6.006 1.00 89.62 117 LEU A CA 1
ATOM 930 C C . LEU A 1 117 ? 2.065 4.726 -4.663 1.00 89.62 117 LEU A C 1
ATOM 932 O O . LEU A 1 117 ? 1.554 3.987 -3.827 1.00 89.62 117 LEU A O 1
ATOM 936 N N . SER A 1 118 ? 2.225 6.032 -4.435 1.00 88.62 118 SER A N 1
ATOM 937 C CA . SER A 1 118 ? 1.709 6.681 -3.222 1.00 88.62 118 SER A CA 1
ATOM 938 C C . SER A 1 118 ? 0.179 6.754 -3.200 1.00 88.62 118 SER A C 1
ATOM 940 O O . SER A 1 118 ? -0.396 7.070 -2.166 1.00 88.62 118 SER A O 1
ATOM 942 N N . MET A 1 119 ? -0.484 6.414 -4.308 1.00 83.62 119 MET A N 1
ATOM 943 C CA . MET A 1 119 ? -1.934 6.296 -4.440 1.00 83.62 119 MET A CA 1
ATOM 944 C C . MET A 1 119 ? -2.298 5.003 -5.188 1.00 83.62 119 MET A C 1
ATOM 946 O O . MET A 1 119 ? -3.118 5.023 -6.098 1.00 83.62 119 MET A O 1
ATOM 950 N N . TYR A 1 120 ? -1.677 3.869 -4.836 1.00 83.12 120 TYR A N 1
ATOM 951 C CA . TYR A 1 120 ? -1.867 2.622 -5.591 1.00 83.12 120 TYR A CA 1
ATOM 952 C C . TYR A 1 120 ? -3.286 2.036 -5.483 1.00 83.12 120 TYR A C 1
ATOM 954 O O . TYR A 1 120 ? -3.728 1.341 -6.398 1.00 83.12 120 TYR A O 1
ATOM 962 N N . ARG A 1 121 ? -4.013 2.315 -4.394 1.00 78.50 121 ARG A N 1
ATOM 963 C CA . ARG A 1 121 ? -5.381 1.820 -4.189 1.00 78.50 121 ARG A CA 1
ATOM 964 C C . ARG A 1 121 ? -6.424 2.657 -4.896 1.00 78.50 121 ARG A C 1
ATOM 966 O O . ARG A 1 121 ? -6.407 3.880 -4.799 1.00 78.50 121 ARG A O 1
ATOM 973 N N . ASP A 1 122 ? -7.387 1.964 -5.493 1.00 64.38 122 ASP A N 1
ATOM 974 C CA . ASP A 1 122 ? -8.626 2.574 -5.956 1.00 64.38 122 ASP A CA 1
ATOM 975 C C . ASP A 1 122 ? -9.647 2.592 -4.820 1.00 64.38 122 ASP A C 1
ATOM 977 O O . ASP A 1 122 ? -10.189 1.551 -4.460 1.00 64.38 122 ASP A O 1
ATOM 981 N N . ILE A 1 123 ? -9.905 3.762 -4.239 1.00 57.84 123 ILE A N 1
ATOM 982 C CA . ILE A 1 123 ? -11.021 3.946 -3.291 1.00 57.84 123 ILE A CA 1
ATOM 983 C C . ILE A 1 123 ? -12.211 4.604 -4.006 1.00 57.84 123 ILE A C 1
ATOM 985 O O . ILE A 1 123 ? -13.289 4.753 -3.440 1.00 57.84 123 ILE A O 1
ATOM 989 N N . SER A 1 124 ? -12.072 4.923 -5.298 1.00 48.94 124 SER A N 1
ATOM 990 C CA . SER A 1 124 ? -13.125 5.560 -6.096 1.00 48.94 124 SER A CA 1
ATOM 991 C C . SER A 1 124 ? -14.374 4.682 -6.226 1.00 48.94 124 SER A C 1
ATOM 993 O O . SER A 1 124 ? -15.452 5.206 -6.483 1.00 48.94 124 SER A O 1
ATOM 995 N N . GLY A 1 125 ? -14.263 3.367 -5.994 1.00 46.34 125 GLY A N 1
ATOM 996 C CA . GLY A 1 125 ? -15.404 2.446 -5.944 1.00 46.34 125 GLY A CA 1
ATOM 997 C C . GLY A 1 125 ? -16.374 2.687 -4.777 1.00 46.34 125 GLY A C 1
ATOM 998 O O . GLY A 1 125 ? -17.543 2.339 -4.892 1.00 46.34 125 GLY A O 1
ATOM 999 N N . LEU A 1 126 ? -15.934 3.335 -3.689 1.00 46.16 126 LEU A N 1
ATOM 1000 C CA . LEU A 1 126 ? -16.819 3.826 -2.616 1.00 46.16 126 LEU A CA 1
ATOM 1001 C C . LEU A 1 126 ? -17.496 5.163 -2.978 1.00 46.16 126 LEU A C 1
ATOM 1003 O O . LEU A 1 126 ? -18.434 5.580 -2.312 1.00 46.16 126 LEU A O 1
ATOM 1007 N N . PHE A 1 127 ? -17.049 5.813 -4.057 1.00 51.59 127 PHE A N 1
ATOM 1008 C CA . PHE A 1 127 ? -17.376 7.194 -4.420 1.00 51.59 127 PHE A CA 1
ATOM 1009 C C . PHE A 1 127 ? -17.895 7.356 -5.856 1.00 51.59 127 PHE A C 1
ATOM 1011 O O . PHE A 1 127 ? -17.936 8.482 -6.366 1.00 51.59 127 PHE A O 1
ATOM 1018 N N . GLU A 1 128 ? -18.322 6.284 -6.534 1.00 44.38 128 GLU A N 1
ATOM 1019 C CA . GLU A 1 128 ? -18.795 6.398 -7.924 1.00 44.38 128 GLU A CA 1
ATOM 1020 C C . GLU A 1 128 ? -19.972 7.386 -8.065 1.00 44.38 128 GLU A C 1
ATOM 1022 O O . GLU A 1 128 ? -20.168 7.973 -9.131 1.00 44.38 128 GLU A O 1
ATOM 1027 N N . HIS A 1 129 ? -20.710 7.642 -6.980 1.00 45.75 129 HIS A N 1
ATOM 1028 C CA . HIS A 1 129 ? -21.821 8.591 -6.973 1.00 45.75 129 HIS A CA 1
ATOM 1029 C C . HIS A 1 129 ? -21.421 10.057 -6.717 1.00 45.75 129 HIS A C 1
ATOM 1031 O O . HIS A 1 129 ? -22.029 10.956 -7.294 1.00 45.75 129 HIS A O 1
ATOM 1037 N N . LEU A 1 130 ? -20.393 10.327 -5.903 1.00 44.66 130 LEU A N 1
ATOM 1038 C CA . LEU A 1 130 ? -20.090 11.685 -5.413 1.00 44.66 130 LEU A CA 1
ATOM 1039 C C . LEU A 1 130 ? -19.070 12.431 -6.291 1.00 44.66 130 LEU A C 1
ATOM 1041 O O . LEU A 1 130 ? -19.236 13.618 -6.581 1.00 44.66 130 LEU A O 1
ATOM 1045 N N . LEU A 1 131 ? -18.053 11.735 -6.809 1.00 45.03 131 LEU A N 1
ATOM 1046 C CA . LEU A 1 131 ? -17.004 12.359 -7.631 1.00 45.03 131 LEU A CA 1
ATOM 1047 C C . LEU A 1 131 ? -17.470 12.714 -9.053 1.00 45.03 131 LEU A C 1
ATOM 1049 O O . LEU A 1 131 ? -16.997 13.697 -9.632 1.00 45.03 131 LEU A O 1
ATOM 1053 N N . ASN A 1 132 ? -18.429 11.964 -9.605 1.00 44.22 132 ASN A N 1
ATOM 1054 C CA . ASN A 1 132 ? -18.967 12.221 -10.944 1.00 44.22 132 ASN A CA 1
ATOM 1055 C C . ASN A 1 132 ? -19.818 13.503 -11.018 1.00 44.22 132 ASN A C 1
ATOM 1057 O O . ASN A 1 132 ? -19.963 14.065 -12.104 1.00 44.22 132 ASN A O 1
ATOM 1061 N N . LEU A 1 133 ? -20.339 13.998 -9.888 1.00 44.12 133 LEU A N 1
ATOM 1062 C CA . LEU A 1 133 ? -21.229 15.161 -9.860 1.00 44.12 133 LEU A CA 1
ATOM 1063 C C . LEU A 1 133 ? 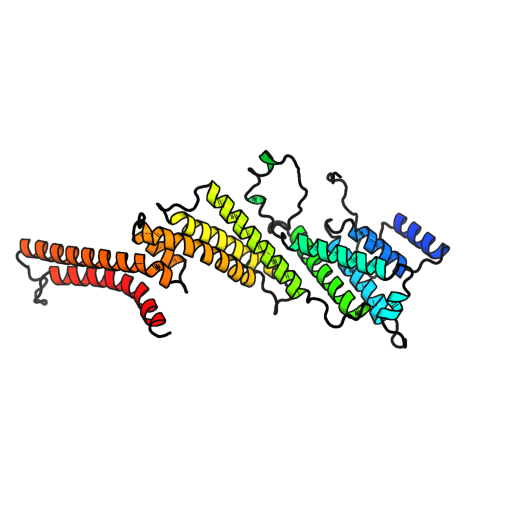-20.479 16.504 -9.784 1.00 44.12 133 LEU A C 1
ATOM 1065 O O . LEU A 1 133 ? -20.965 17.502 -10.308 1.00 44.12 133 LEU A O 1
ATOM 1069 N N . ILE A 1 134 ? -19.304 16.545 -9.144 1.00 46.72 134 ILE A N 1
ATOM 1070 C CA . ILE A 1 134 ? -18.650 17.817 -8.785 1.00 46.72 134 ILE A CA 1
ATOM 1071 C C . ILE A 1 134 ? -17.609 18.252 -9.817 1.00 46.72 134 ILE A C 1
ATOM 1073 O O . ILE A 1 134 ? -17.483 19.446 -10.083 1.00 46.72 134 ILE A O 1
ATOM 1077 N N . PHE A 1 135 ? -16.864 17.320 -10.423 1.00 42.69 135 PHE A N 1
ATOM 1078 C CA . PHE A 1 135 ? -15.696 17.724 -11.206 1.00 42.69 135 PHE A CA 1
ATOM 1079 C C . PHE A 1 135 ? -15.863 17.727 -12.719 1.00 42.69 135 PHE A C 1
ATOM 1081 O O . PHE A 1 135 ? -15.122 18.467 -13.350 1.00 42.69 135 PHE A O 1
ATOM 1088 N N . SER A 1 136 ? -16.776 16.965 -13.341 1.00 33.47 136 SER A N 1
ATOM 1089 C CA . SER A 1 136 ? -16.861 16.830 -14.818 1.00 33.47 136 SER A CA 1
ATOM 1090 C C . SER A 1 136 ? -15.482 16.785 -15.519 1.00 33.47 136 SER A C 1
ATOM 1092 O O . SER A 1 136 ? -15.309 17.211 -16.661 1.00 33.47 136 SER A O 1
ATOM 1094 N N . VAL A 1 137 ? -14.477 16.263 -14.820 1.00 33.00 137 VAL A N 1
ATOM 1095 C CA . VAL A 1 137 ? -13.160 15.929 -15.323 1.00 33.00 137 VAL A CA 1
ATOM 1096 C C . VAL A 1 137 ? -13.109 14.439 -15.096 1.00 33.00 137 VAL A C 1
ATOM 1098 O O . VAL A 1 137 ? -12.949 13.974 -13.971 1.00 33.00 137 VAL A O 1
ATOM 1101 N N . LYS A 1 138 ? -13.277 13.678 -16.176 1.00 37.78 138 LYS A N 1
ATOM 1102 C CA . LYS A 1 138 ? -12.964 12.253 -16.199 1.00 37.78 138 LYS A CA 1
ATOM 1103 C C . LYS A 1 138 ? -11.445 12.142 -16.086 1.00 37.78 138 LYS A C 1
ATOM 1105 O O . LYS A 1 138 ? -10.736 11.982 -17.079 1.00 37.78 138 LYS A O 1
ATOM 1110 N N . VAL A 1 139 ? -10.923 12.378 -14.883 1.00 34.03 139 VAL A N 1
ATOM 1111 C CA . VAL A 1 139 ? -9.512 12.200 -14.584 1.00 34.03 139 VAL A CA 1
ATOM 1112 C C . VAL A 1 139 ? -9.275 10.704 -14.748 1.00 34.03 139 VAL A C 1
ATOM 1114 O O . VAL A 1 139 ? -9.735 9.915 -13.934 1.00 34.03 139 VAL A O 1
ATOM 1117 N N . SER A 1 140 ? -8.583 10.296 -15.811 1.00 37.09 140 SER A N 1
ATOM 1118 C CA . SER A 1 140 ? -8.063 8.931 -15.966 1.00 37.09 140 SER A CA 1
ATOM 1119 C C . SER A 1 140 ? -6.941 8.666 -14.948 1.00 37.09 140 SER A C 1
ATOM 1121 O O . SER A 1 140 ? -5.818 8.344 -15.326 1.00 37.09 140 SER A O 1
ATOM 1123 N N . LYS A 1 141 ? -7.210 8.861 -13.653 1.00 47.28 141 LYS A N 1
ATOM 1124 C CA . LYS A 1 141 ? -6.343 8.431 -12.556 1.00 47.28 141 LYS A CA 1
ATOM 1125 C C . LYS A 1 141 ? -6.578 6.932 -12.411 1.00 47.28 141 LYS A C 1
ATOM 1127 O O . LYS A 1 141 ? -7.590 6.496 -11.879 1.00 47.28 141 LYS A O 1
ATOM 1132 N N . LYS A 1 142 ? -5.700 6.156 -13.045 1.00 56.16 142 LYS A N 1
ATOM 1133 C CA . LYS A 1 142 ? -5.782 4.696 -13.138 1.00 56.16 142 LYS A CA 1
ATOM 1134 C C . LYS A 1 142 ? -5.182 4.093 -11.871 1.00 56.16 142 LYS A C 1
ATOM 1136 O O . LYS A 1 142 ? -3.984 3.848 -11.814 1.00 56.16 142 LYS A O 1
ATOM 1141 N N . TYR A 1 143 ? -6.014 3.893 -10.863 1.00 69.75 143 TYR A N 1
ATOM 1142 C CA . TYR A 1 143 ? -5.660 3.139 -9.667 1.00 69.75 143 TYR A CA 1
ATOM 1143 C C . TYR A 1 143 ? -5.475 1.638 -9.985 1.00 69.75 143 TYR A C 1
ATOM 1145 O O . TYR A 1 143 ? -5.871 1.176 -11.062 1.00 69.75 143 TYR A O 1
ATOM 1153 N N . PHE A 1 144 ? -4.876 0.866 -9.068 1.00 76.94 144 PHE A N 1
ATOM 1154 C CA . PHE A 1 144 ? -4.732 -0.590 -9.188 1.00 76.94 144 PHE A CA 1
ATOM 1155 C C . PHE A 1 144 ? -5.785 -1.300 -8.321 1.00 76.94 144 PHE A C 1
ATOM 1157 O O . PHE A 1 144 ? -5.478 -1.689 -7.194 1.00 76.94 144 PHE A O 1
ATOM 1164 N N . PRO A 1 145 ? -7.038 -1.449 -8.794 1.00 80.38 145 PRO A N 1
ATOM 1165 C CA . PRO A 1 145 ? -8.100 -2.029 -7.986 1.00 80.38 145 PRO A CA 1
ATOM 1166 C C . PRO A 1 145 ? -7.831 -3.508 -7.708 1.00 80.38 145 PRO A C 1
ATOM 1168 O O . PRO A 1 145 ? -7.394 -4.258 -8.586 1.00 80.38 145 PRO A O 1
ATOM 1171 N N . SER A 1 146 ? -8.192 -3.943 -6.502 1.00 78.38 146 SER A N 1
ATOM 1172 C CA . SER A 1 146 ? -8.109 -5.340 -6.067 1.00 78.38 146 SER A CA 1
ATOM 1173 C C . SER A 1 146 ? -8.929 -6.300 -6.939 1.00 78.38 146 SER A C 1
ATOM 1175 O O . SER A 1 146 ? -8.623 -7.488 -7.006 1.00 78.38 146 SER A O 1
ATOM 1177 N N . SER A 1 147 ? -9.939 -5.791 -7.650 1.00 78.25 147 SER A N 1
ATOM 1178 C CA . SER A 1 147 ? -10.814 -6.561 -8.537 1.00 78.25 147 SER A CA 1
ATOM 1179 C C . SER A 1 147 ? -10.181 -6.946 -9.879 1.00 78.25 147 SER A C 1
ATOM 1181 O O . SER A 1 147 ? -10.663 -7.874 -10.529 1.00 78.25 147 SER A O 1
ATOM 1183 N N . SER A 1 148 ? -9.117 -6.264 -10.321 1.00 82.44 148 SER A N 1
ATOM 1184 C CA . SER A 1 148 ? -8.524 -6.481 -11.647 1.00 82.44 148 SER A CA 1
ATOM 1185 C C . SER A 1 148 ? -7.139 -7.110 -11.559 1.00 82.44 148 SER A C 1
ATOM 1187 O O . SER A 1 148 ? -6.141 -6.434 -11.313 1.00 82.44 148 SER A O 1
ATOM 1189 N N . LEU A 1 149 ? -7.054 -8.410 -11.861 1.00 85.56 149 LEU A N 1
ATOM 1190 C CA . LEU A 1 149 ? -5.783 -9.144 -11.902 1.00 85.56 149 LEU A CA 1
ATOM 1191 C C . LEU A 1 149 ? -4.778 -8.539 -12.894 1.00 85.56 149 LEU A C 1
ATOM 1193 O O . LEU A 1 149 ? -3.588 -8.487 -12.599 1.00 85.56 149 LEU A O 1
ATOM 1197 N N . ALA A 1 150 ? -5.249 -8.038 -14.042 1.00 83.81 150 ALA A N 1
ATOM 1198 C CA . ALA A 1 150 ? -4.395 -7.368 -15.023 1.00 83.81 150 ALA A CA 1
ATOM 1199 C C . ALA A 1 150 ? -3.764 -6.091 -14.443 1.00 83.81 150 ALA A C 1
ATOM 1201 O O . ALA A 1 150 ? -2.570 -5.854 -14.609 1.00 83.81 150 ALA A O 1
ATOM 1202 N N . LYS A 1 151 ? -4.535 -5.302 -13.683 1.00 85.44 151 LYS A N 1
ATOM 1203 C CA . LYS A 1 151 ? -4.004 -4.121 -12.993 1.00 85.44 151 LYS A CA 1
ATOM 1204 C C . LYS A 1 151 ? -3.078 -4.486 -11.841 1.00 85.44 151 LYS A C 1
ATOM 1206 O O . LYS A 1 151 ? -2.060 -3.830 -11.665 1.00 85.44 151 LYS A O 1
ATOM 1211 N N . LEU A 1 152 ? -3.353 -5.557 -11.105 1.00 89.75 152 LEU A N 1
ATOM 1212 C CA . LEU A 1 152 ? -2.423 -6.049 -10.086 1.00 89.75 152 LEU A CA 1
ATOM 1213 C C . LEU A 1 152 ? -1.095 -6.530 -10.700 1.00 89.75 152 LEU A C 1
ATOM 1215 O O . LEU A 1 152 ? -0.033 -6.308 -10.119 1.00 89.75 152 LEU A O 1
ATOM 1219 N N . ALA A 1 153 ? -1.120 -7.116 -11.899 1.00 89.56 153 ALA A N 1
ATOM 1220 C CA . ALA A 1 153 ? 0.097 -7.444 -12.641 1.00 89.56 153 ALA A CA 1
ATOM 1221 C C . ALA A 1 153 ? 0.869 -6.183 -13.078 1.00 89.56 153 ALA A C 1
ATOM 1223 O O . ALA A 1 153 ? 2.098 -6.146 -12.964 1.00 89.56 153 ALA A O 1
ATOM 1224 N N . ASP A 1 154 ? 0.166 -5.128 -13.506 1.00 89.12 154 ASP A N 1
ATOM 1225 C CA . ASP A 1 154 ? 0.775 -3.822 -13.797 1.00 89.12 154 ASP A CA 1
ATOM 1226 C C . ASP A 1 154 ? 1.398 -3.194 -12.530 1.00 89.12 154 ASP A C 1
ATOM 1228 O O . ASP A 1 154 ? 2.508 -2.662 -12.593 1.00 89.12 154 ASP A O 1
ATOM 1232 N N . LEU A 1 155 ? 0.742 -3.304 -11.366 1.00 92.12 155 LEU A N 1
ATOM 1233 C CA . LEU A 1 155 ? 1.273 -2.854 -10.070 1.00 92.12 155 LEU A CA 1
ATOM 1234 C C . LEU A 1 155 ? 2.572 -3.585 -9.724 1.00 92.12 155 LEU A C 1
ATOM 1236 O O . LEU A 1 155 ? 3.576 -2.954 -9.383 1.00 92.12 155 LEU A O 1
ATOM 1240 N N . LYS A 1 156 ? 2.574 -4.915 -9.862 1.00 93.38 156 LYS A N 1
ATOM 1241 C CA . LYS A 1 156 ? 3.771 -5.732 -9.653 1.00 93.38 156 LYS A CA 1
ATOM 1242 C C . LYS A 1 156 ? 4.913 -5.270 -10.559 1.00 93.38 156 LYS A C 1
ATOM 1244 O O . LYS A 1 156 ? 6.001 -4.970 -10.072 1.00 93.38 156 LYS A O 1
ATOM 1249 N N . SER A 1 157 ? 4.624 -5.135 -11.850 1.00 92.94 157 SER A N 1
ATOM 1250 C CA . SER A 1 157 ? 5.589 -4.719 -12.872 1.00 92.94 157 SER A CA 1
ATOM 1251 C C . SER A 1 157 ? 6.115 -3.300 -12.638 1.00 92.94 157 SER A C 1
ATOM 1253 O O . SER A 1 157 ? 7.268 -2.999 -12.932 1.00 92.94 157 SER A O 1
ATOM 1255 N N . THR A 1 158 ? 5.294 -2.423 -12.060 1.00 92.88 158 THR A N 1
ATOM 1256 C CA . THR A 1 158 ? 5.689 -1.065 -11.669 1.00 92.88 158 THR A CA 1
ATOM 1257 C C . THR A 1 158 ? 6.732 -1.074 -10.548 1.00 92.88 158 THR A C 1
ATOM 1259 O O . THR A 1 158 ? 7.717 -0.333 -10.601 1.00 92.88 158 THR A O 1
ATOM 1262 N N . VAL A 1 159 ? 6.561 -1.943 -9.548 1.00 94.44 159 VAL A N 1
ATOM 1263 C CA . VAL A 1 159 ? 7.548 -2.130 -8.473 1.00 94.44 159 VAL A CA 1
ATOM 1264 C C . VAL A 1 159 ? 8.809 -2.836 -8.976 1.00 94.44 159 VAL A C 1
ATOM 1266 O O . VAL A 1 159 ? 9.921 -2.470 -8.577 1.00 94.44 159 VAL A O 1
ATOM 1269 N N . ASP A 1 160 ? 8.666 -3.784 -9.900 1.00 93.94 160 ASP A N 1
ATOM 1270 C CA . ASP A 1 160 ? 9.806 -4.422 -10.564 1.00 93.94 160 ASP A CA 1
ATOM 1271 C C . ASP A 1 160 ? 10.624 -3.384 -11.349 1.00 93.94 160 ASP A C 1
ATOM 1273 O O . ASP A 1 160 ? 11.844 -3.328 -11.204 1.00 93.94 160 ASP A O 1
ATOM 1277 N N . LEU A 1 161 ? 9.967 -2.471 -12.072 1.00 94.50 161 LEU A N 1
ATOM 1278 C CA . LEU A 1 161 ? 10.616 -1.356 -12.765 1.00 94.50 161 LEU A CA 1
ATOM 1279 C C . LEU A 1 161 ? 11.356 -0.413 -11.804 1.00 94.50 161 LEU A C 1
ATOM 1281 O O . LEU A 1 161 ? 12.506 -0.065 -12.072 1.00 94.50 161 LEU A O 1
ATOM 1285 N N . LEU A 1 162 ? 10.764 -0.031 -10.664 1.00 94.06 162 LEU A N 1
ATOM 1286 C CA . LEU A 1 162 ? 11.481 0.743 -9.636 1.00 94.06 162 LEU A CA 1
ATOM 1287 C C . LEU A 1 162 ? 12.735 0.018 -9.143 1.00 94.06 162 LEU A C 1
ATOM 1289 O O . LEU A 1 162 ? 13.793 0.631 -8.981 1.00 94.06 162 LEU A O 1
ATOM 1293 N N . THR A 1 163 ? 12.633 -1.295 -8.945 1.00 92.69 163 THR A N 1
ATOM 1294 C CA . THR A 1 163 ? 13.764 -2.131 -8.541 1.00 92.69 163 THR A CA 1
ATOM 1295 C C . THR A 1 163 ? 14.837 -2.159 -9.631 1.00 92.69 163 THR A C 1
ATOM 1297 O O . THR A 1 163 ? 16.017 -1.984 -9.320 1.00 92.69 163 THR A O 1
ATOM 1300 N N . SER A 1 164 ? 14.450 -2.277 -10.906 1.00 93.56 164 SER A N 1
ATOM 1301 C CA . SER A 1 164 ? 15.357 -2.187 -12.057 1.00 93.56 164 SER A CA 1
ATOM 1302 C C . SER A 1 164 ? 16.075 -0.833 -12.121 1.00 93.56 164 SER A C 1
ATOM 1304 O O . SER A 1 164 ? 17.280 -0.801 -12.365 1.00 93.56 164 SER A O 1
ATOM 1306 N N . ILE A 1 165 ? 15.382 0.281 -11.846 1.00 93.69 165 ILE A N 1
ATOM 1307 C CA . ILE A 1 165 ? 15.991 1.622 -11.799 1.00 93.69 165 ILE A CA 1
ATOM 1308 C C . ILE A 1 165 ? 17.022 1.711 -10.666 1.00 93.69 165 ILE A C 1
ATOM 1310 O O . ILE A 1 165 ? 18.147 2.172 -10.883 1.00 93.69 165 ILE A O 1
ATOM 1314 N N . THR A 1 166 ? 16.680 1.244 -9.462 1.00 91.25 166 THR A N 1
ATOM 1315 C CA . THR A 1 166 ? 17.614 1.215 -8.324 1.00 91.25 166 THR A CA 1
ATOM 1316 C C . THR A 1 166 ? 18.826 0.331 -8.616 1.00 91.25 166 THR A C 1
ATOM 1318 O O . THR A 1 166 ? 19.958 0.714 -8.311 1.00 91.25 166 THR A O 1
ATOM 1321 N N . PHE A 1 167 ? 18.623 -0.814 -9.271 1.00 90.56 167 PHE A N 1
ATOM 1322 C CA . PHE A 1 167 ? 19.705 -1.710 -9.667 1.00 90.56 167 PHE A CA 1
ATOM 1323 C C . PHE A 1 167 ? 20.626 -1.079 -10.717 1.00 90.56 167 PHE A C 1
ATOM 1325 O O . PHE A 1 167 ? 21.845 -1.148 -10.567 1.00 90.56 167 PHE A O 1
ATOM 1332 N N . PHE A 1 168 ? 20.068 -0.389 -11.717 1.00 92.19 168 PHE A N 1
ATOM 1333 C CA . PHE A 1 168 ? 20.839 0.365 -12.708 1.00 92.19 168 PHE A CA 1
ATOM 1334 C C . PHE A 1 168 ? 21.713 1.440 -12.046 1.00 92.19 168 PHE A C 1
ATOM 1336 O O . PHE A 1 168 ? 22.908 1.542 -12.329 1.00 92.19 168 PHE A O 1
ATOM 1343 N N . ARG A 1 169 ? 21.157 2.206 -11.094 1.00 91.00 169 ARG A N 1
ATOM 1344 C CA . ARG A 1 169 ? 21.923 3.204 -10.324 1.00 91.00 169 ARG A CA 1
ATOM 1345 C C . ARG A 1 169 ? 23.071 2.571 -9.531 1.00 91.00 169 ARG A C 1
ATOM 1347 O O . ARG A 1 169 ? 24.147 3.151 -9.446 1.00 91.00 169 ARG A O 1
ATOM 1354 N N . MET A 1 170 ? 22.854 1.385 -8.969 1.00 87.25 170 MET A N 1
ATOM 1355 C CA . MET A 1 170 ? 23.872 0.676 -8.195 1.00 87.25 170 MET A CA 1
ATOM 1356 C C . MET A 1 170 ? 24.975 0.071 -9.077 1.00 87.25 170 MET A C 1
ATOM 1358 O O . MET A 1 170 ? 26.145 0.136 -8.718 1.00 87.25 170 MET A O 1
ATOM 1362 N N . LYS A 1 171 ? 24.615 -0.555 -10.206 1.00 87.25 171 LYS A N 1
ATOM 1363 C CA . LYS A 1 171 ? 25.544 -1.344 -11.035 1.00 87.25 171 LYS A CA 1
ATOM 1364 C C . LYS A 1 171 ? 26.195 -0.562 -12.168 1.00 87.25 171 LYS A C 1
ATOM 1366 O O . LYS A 1 171 ? 27.367 -0.791 -12.434 1.00 87.25 171 LYS A O 1
ATOM 1371 N N . VAL A 1 172 ? 25.453 0.317 -12.840 1.00 86.69 172 VAL A N 1
ATOM 1372 C CA . VAL A 1 172 ? 25.951 1.062 -14.008 1.00 86.69 172 VAL A CA 1
ATOM 1373 C C . VAL A 1 172 ? 26.445 2.439 -13.605 1.00 86.69 172 VAL A C 1
ATOM 1375 O O . VAL A 1 172 ? 27.520 2.839 -14.029 1.00 86.69 172 VAL A O 1
ATOM 1378 N N . LEU A 1 173 ? 25.706 3.156 -12.755 1.00 87.19 173 LEU A N 1
ATOM 1379 C CA . LEU A 1 173 ? 26.170 4.459 -12.260 1.00 87.19 173 LEU A CA 1
ATOM 1380 C C . LEU A 1 173 ? 27.145 4.343 -11.080 1.00 87.19 173 LEU A C 1
ATOM 1382 O O . LEU A 1 173 ? 27.695 5.359 -10.663 1.00 87.19 173 LEU A O 1
ATOM 1386 N N . GLU A 1 174 ? 27.334 3.131 -10.545 1.00 84.88 174 GLU A N 1
ATOM 1387 C CA . GLU A 1 174 ? 28.232 2.831 -9.421 1.00 84.88 174 GLU A CA 1
ATOM 1388 C C . GLU A 1 174 ? 27.977 3.730 -8.193 1.00 84.88 174 GLU A C 1
ATOM 1390 O O . GLU A 1 174 ? 28.891 4.070 -7.440 1.00 84.88 174 GLU A O 1
ATOM 1395 N N . LEU A 1 175 ? 26.714 4.127 -7.960 1.00 85.62 175 LEU A N 1
ATOM 1396 C CA . LEU A 1 175 ? 26.356 4.863 -6.747 1.00 85.62 175 LEU A CA 1
ATOM 1397 C C . LEU A 1 175 ? 26.586 3.969 -5.522 1.00 85.62 175 LEU A C 1
ATOM 1399 O O . LEU A 1 175 ? 26.025 2.879 -5.427 1.00 85.62 175 LEU A O 1
ATOM 1403 N N . ALA A 1 176 ? 27.349 4.474 -4.550 1.00 74.75 176 ALA A N 1
ATOM 1404 C CA . ALA A 1 176 ? 27.701 3.730 -3.340 1.00 74.75 176 ALA A CA 1
ATOM 1405 C C . ALA A 1 176 ? 26.485 3.379 -2.461 1.00 74.75 176 ALA A C 1
ATOM 1407 O O . ALA A 1 176 ? 26.471 2.339 -1.807 1.00 74.75 176 ALA A O 1
ATOM 1408 N N . SER A 1 177 ? 25.458 4.236 -2.436 1.00 75.94 177 SER A N 1
ATOM 1409 C CA . SER A 1 177 ? 24.275 4.048 -1.587 1.00 75.94 177 SER A CA 1
ATOM 1410 C C . SER A 1 177 ? 22.995 4.615 -2.222 1.00 75.94 177 SER A C 1
ATOM 1412 O O . SER A 1 177 ? 22.465 5.624 -1.744 1.00 75.94 177 SER A O 1
ATOM 1414 N N . PRO A 1 178 ? 22.479 4.020 -3.313 1.00 80.00 178 PRO A N 1
ATOM 1415 C CA . PRO A 1 178 ? 21.174 4.403 -3.831 1.00 80.00 178 PRO A CA 1
ATOM 1416 C C . PRO A 1 178 ? 20.078 4.078 -2.798 1.00 80.00 178 PRO A C 1
ATOM 1418 O O . PRO A 1 178 ? 20.225 3.126 -2.023 1.00 80.00 178 PRO A O 1
ATOM 1421 N N . PRO A 1 179 ? 18.973 4.846 -2.768 1.00 82.44 179 PRO A N 1
ATOM 1422 C CA . PRO A 1 179 ? 17.851 4.550 -1.886 1.00 82.44 179 PRO A CA 1
ATOM 1423 C C . PRO A 1 179 ? 17.340 3.134 -2.163 1.00 82.44 179 PRO A C 1
ATOM 1425 O O . PRO A 1 179 ? 17.087 2.766 -3.312 1.00 82.44 179 PRO A O 1
ATOM 1428 N N . ARG A 1 180 ? 17.216 2.323 -1.107 1.00 87.56 180 ARG A N 1
ATOM 1429 C CA . ARG A 1 180 ? 16.743 0.940 -1.231 1.00 87.56 180 ARG A CA 1
ATOM 1430 C C . ARG A 1 180 ? 15.318 0.935 -1.774 1.00 87.56 180 ARG A C 1
ATOM 1432 O O . ARG A 1 180 ? 14.461 1.645 -1.253 1.00 87.56 180 ARG A O 1
ATOM 1439 N N . ALA A 1 181 ? 15.067 0.107 -2.787 1.00 90.69 181 ALA A N 1
ATOM 1440 C CA . ALA A 1 181 ? 13.751 0.006 -3.413 1.00 90.69 181 ALA A CA 1
ATOM 1441 C C . ALA A 1 181 ? 12.663 -0.386 -2.397 1.00 90.69 181 ALA A C 1
ATOM 1443 O O . ALA A 1 181 ? 11.594 0.214 -2.404 1.00 90.69 181 ALA A O 1
ATOM 1444 N N . SER A 1 182 ? 12.965 -1.298 -1.466 1.00 92.44 182 SER A N 1
ATOM 1445 C CA . SER A 1 182 ? 12.067 -1.692 -0.373 1.00 92.44 182 SER A CA 1
ATOM 1446 C C . SER A 1 182 ? 11.620 -0.507 0.486 1.00 92.44 182 SER A C 1
ATOM 1448 O O . SER A 1 182 ? 10.426 -0.343 0.723 1.00 92.44 182 SER A O 1
ATOM 1450 N N . ASN A 1 183 ? 12.550 0.367 0.887 1.00 93.12 183 ASN A N 1
ATOM 1451 C CA . ASN A 1 183 ? 12.235 1.571 1.660 1.00 93.12 183 ASN A CA 1
ATOM 1452 C C . ASN A 1 183 ? 11.346 2.533 0.864 1.00 93.12 183 ASN A C 1
ATOM 1454 O O . ASN A 1 183 ? 10.344 3.007 1.388 1.00 93.12 183 ASN A O 1
ATOM 1458 N N . VAL A 1 184 ? 11.674 2.781 -0.409 1.00 93.38 184 VAL A N 1
ATOM 1459 C CA . VAL A 1 184 ? 10.879 3.673 -1.272 1.00 93.38 184 VAL A CA 1
ATOM 1460 C C . VAL A 1 184 ? 9.455 3.138 -1.435 1.00 93.38 184 VAL A C 1
ATOM 1462 O O . VAL A 1 184 ? 8.495 3.887 -1.268 1.00 93.38 184 VAL A O 1
ATOM 1465 N N . VAL A 1 185 ? 9.301 1.840 -1.712 1.00 94.56 185 VAL A N 1
ATOM 1466 C CA . VAL A 1 185 ? 7.985 1.196 -1.848 1.00 94.56 185 VAL A CA 1
ATOM 1467 C C . VAL A 1 185 ? 7.230 1.221 -0.518 1.00 94.56 185 VAL A C 1
ATOM 1469 O O . VAL A 1 185 ? 6.042 1.527 -0.508 1.00 94.56 185 VAL A O 1
ATOM 1472 N N . SER A 1 186 ? 7.907 0.981 0.609 1.00 95.06 186 SER A N 1
ATOM 1473 C CA . SER A 1 186 ? 7.308 1.078 1.944 1.00 95.06 186 SER A CA 1
ATOM 1474 C C . SER A 1 186 ? 6.788 2.486 2.245 1.00 95.06 186 SER A C 1
ATOM 1476 O O . SER A 1 186 ? 5.705 2.624 2.809 1.00 95.06 186 SER A O 1
ATOM 1478 N N . GLU A 1 187 ? 7.532 3.534 1.887 1.00 94.94 187 GLU A N 1
ATOM 1479 C CA . GLU A 1 187 ? 7.100 4.924 2.071 1.00 94.94 187 GLU A CA 1
ATOM 1480 C C . GLU A 1 187 ? 5.894 5.266 1.191 1.00 94.94 187 GLU A C 1
ATOM 1482 O O . GLU A 1 187 ? 4.948 5.888 1.673 1.00 94.94 187 GLU A O 1
ATOM 1487 N N . CYS A 1 188 ? 5.885 4.814 -0.068 1.00 93.38 188 CYS A N 1
ATOM 1488 C CA . CYS A 1 188 ? 4.739 4.987 -0.967 1.00 93.38 188 CYS A CA 1
ATOM 1489 C C . CYS A 1 188 ? 3.502 4.262 -0.429 1.00 93.38 188 CYS A C 1
ATOM 1491 O O . CYS A 1 188 ? 2.421 4.842 -0.346 1.00 93.38 188 CYS A O 1
ATOM 1493 N N . ALA A 1 189 ? 3.667 3.008 -0.002 1.00 93.94 189 ALA A N 1
ATOM 1494 C CA . ALA A 1 189 ? 2.579 2.216 0.549 1.00 93.94 189 ALA A CA 1
ATOM 1495 C C . ALA A 1 189 ? 1.992 2.875 1.805 1.00 93.94 189 ALA A C 1
ATOM 1497 O O . ALA A 1 189 ? 0.774 2.992 1.927 1.00 93.94 189 ALA A O 1
ATOM 1498 N N . LYS A 1 190 ? 2.854 3.383 2.694 1.00 94.56 190 LYS A N 1
ATOM 1499 C CA . LYS A 1 190 ? 2.443 4.131 3.886 1.00 94.56 190 LYS A CA 1
ATOM 1500 C C . LYS A 1 190 ? 1.705 5.425 3.535 1.00 94.56 190 LYS A C 1
ATOM 1502 O O . LYS A 1 190 ? 0.671 5.698 4.139 1.00 94.56 190 LYS A O 1
ATOM 1507 N N . ALA A 1 191 ? 2.189 6.193 2.559 1.00 91.75 191 ALA A N 1
ATOM 1508 C CA . ALA A 1 191 ? 1.506 7.398 2.087 1.00 91.75 191 ALA A CA 1
ATOM 1509 C C . ALA A 1 191 ? 0.106 7.070 1.541 1.00 91.75 191 ALA A C 1
ATOM 1511 O O . ALA A 1 191 ? -0.868 7.730 1.899 1.00 91.75 191 ALA A O 1
ATOM 1512 N N . CYS A 1 192 ? -0.017 5.981 0.775 1.00 91.06 192 CYS A N 1
ATOM 1513 C CA . CYS A 1 192 ? -1.308 5.495 0.302 1.00 91.06 192 CYS A CA 1
ATOM 1514 C C . CYS A 1 192 ? -2.228 5.117 1.468 1.00 91.06 192 CYS A C 1
ATOM 1516 O O . CYS A 1 192 ? -3.400 5.472 1.454 1.00 91.06 192 CYS A O 1
ATOM 1518 N N . MET A 1 193 ? -1.724 4.430 2.499 1.00 92.50 193 MET A N 1
ATOM 1519 C CA . MET A 1 193 ? -2.480 4.096 3.721 1.00 92.50 193 MET A CA 1
ATOM 1520 C C . MET A 1 193 ? -2.971 5.326 4.473 1.00 92.50 193 MET A C 1
ATOM 1522 O O . MET A 1 193 ? -4.128 5.358 4.878 1.00 92.50 193 MET A O 1
ATOM 1526 N N . GLN A 1 194 ? -2.136 6.352 4.604 1.00 91.88 194 GLN A N 1
ATOM 1527 C CA . GLN A 1 194 ? -2.531 7.611 5.229 1.00 91.88 194 GLN A CA 1
ATOM 1528 C C . GLN A 1 194 ? -3.636 8.312 4.434 1.00 91.88 194 GLN A C 1
ATOM 1530 O O . GLN A 1 194 ? -4.643 8.703 5.016 1.00 91.88 194 GLN A O 1
ATOM 1535 N N . ALA A 1 195 ? -3.496 8.404 3.109 1.00 88.56 195 ALA A N 1
ATOM 1536 C CA . ALA A 1 195 ? -4.536 8.968 2.251 1.00 88.56 195 ALA A CA 1
ATOM 1537 C C . ALA A 1 195 ? -5.834 8.141 2.298 1.00 88.56 195 ALA A C 1
ATOM 1539 O O . ALA A 1 195 ? -6.922 8.701 2.365 1.00 88.56 195 ALA A O 1
ATOM 1540 N N . THR A 1 196 ? -5.715 6.810 2.325 1.00 88.06 196 THR A N 1
ATOM 1541 C CA . THR A 1 196 ? -6.851 5.881 2.433 1.00 88.06 196 THR A CA 1
ATOM 1542 C C . THR A 1 196 ? -7.639 6.123 3.712 1.00 88.06 196 THR A C 1
ATOM 1544 O O . THR A 1 196 ? -8.859 6.223 3.671 1.00 88.06 196 THR A O 1
ATOM 1547 N N . TYR A 1 197 ? -6.939 6.260 4.838 1.00 90.00 197 TYR A N 1
ATOM 1548 C CA . TYR A 1 197 ? -7.558 6.554 6.122 1.00 90.00 197 TYR A CA 1
ATOM 1549 C C . TYR A 1 197 ? -8.347 7.865 6.092 1.00 90.00 197 TYR A C 1
ATOM 1551 O O . TYR A 1 197 ? -9.509 7.870 6.479 1.00 90.00 197 TYR A O 1
ATOM 1559 N N . GLN A 1 198 ? -7.736 8.948 5.596 1.00 88.44 198 GLN A N 1
ATOM 1560 C CA . GLN A 1 198 ? -8.382 10.263 5.532 1.00 88.44 198 GLN A CA 1
ATOM 1561 C C . GLN A 1 198 ? -9.644 10.226 4.665 1.00 88.44 198 GLN A C 1
ATOM 1563 O O . GLN A 1 198 ? -10.700 10.652 5.113 1.00 88.44 198 GLN A O 1
ATOM 1568 N N . LEU A 1 199 ? -9.569 9.617 3.477 1.00 83.25 199 LEU A N 1
ATOM 1569 C CA . LEU A 1 199 ? -10.723 9.490 2.582 1.00 83.25 199 LEU A CA 1
ATOM 1570 C C . LEU A 1 199 ? -11.854 8.651 3.195 1.00 83.25 199 LEU A C 1
ATOM 1572 O O . LEU A 1 199 ? -13.022 9.014 3.079 1.00 83.25 199 LEU A O 1
ATOM 1576 N N . MET A 1 200 ? -11.527 7.535 3.856 1.00 85.94 200 MET A N 1
ATOM 1577 C CA . MET A 1 200 ? -12.534 6.728 4.556 1.00 85.94 200 MET A CA 1
ATOM 1578 C C . MET A 1 200 ? -13.169 7.498 5.714 1.00 85.94 200 MET A C 1
ATOM 1580 O O . MET A 1 200 ? -14.380 7.422 5.905 1.00 85.94 200 MET A O 1
ATOM 1584 N N . PHE A 1 201 ? -12.359 8.220 6.490 1.00 86.69 201 PHE A N 1
ATOM 1585 C CA . PHE A 1 201 ? -12.822 8.994 7.636 1.00 86.69 201 PHE A CA 1
ATOM 1586 C C . PHE A 1 201 ? -13.747 10.133 7.201 1.00 86.69 201 PHE A C 1
ATOM 1588 O O . PHE A 1 201 ? -14.830 10.275 7.760 1.00 86.69 201 PHE A O 1
ATOM 1595 N N . GLU A 1 202 ? -13.366 10.894 6.171 1.00 84.56 202 GLU A N 1
ATOM 1596 C CA . GLU A 1 202 ? -14.199 11.943 5.570 1.00 84.56 202 GLU A CA 1
ATOM 1597 C C . GLU A 1 202 ? -15.523 11.369 5.052 1.00 84.56 202 GLU A C 1
ATOM 1599 O O . GLU A 1 202 ? -16.583 11.901 5.370 1.00 84.56 202 GLU A O 1
ATOM 1604 N N . SER A 1 203 ? -15.482 10.231 4.351 1.00 78.62 203 SER A N 1
ATOM 1605 C CA . SER A 1 203 ? -16.690 9.551 3.866 1.00 78.62 203 SER A CA 1
ATOM 1606 C C . SER A 1 203 ? -17.633 9.162 5.003 1.00 78.62 203 SER A C 1
ATOM 1608 O O . SER A 1 203 ? -18.833 9.395 4.924 1.00 78.62 203 SER A O 1
ATOM 1610 N N . CYS A 1 204 ? -17.100 8.576 6.076 1.00 81.38 204 CYS A N 1
ATOM 1611 C CA . CYS A 1 204 ? -17.921 8.175 7.215 1.00 81.38 204 CYS A CA 1
ATOM 1612 C C . CYS A 1 204 ? -18.444 9.401 7.982 1.00 81.38 204 CYS A C 1
ATOM 1614 O O . CYS A 1 204 ? -19.487 9.323 8.625 1.00 81.38 204 CYS A O 1
ATOM 1616 N N . CYS A 1 205 ? -17.742 10.539 7.914 1.00 81.81 205 CYS A N 1
ATOM 1617 C CA . CYS A 1 205 ? -18.225 11.796 8.474 1.00 81.81 205 CYS A CA 1
ATOM 1618 C C . CYS A 1 205 ? -19.475 12.325 7.756 1.00 81.81 205 CYS A C 1
ATOM 1620 O O . CYS A 1 205 ? -20.348 12.882 8.425 1.00 81.81 205 CYS A O 1
ATOM 1622 N N . GLU A 1 206 ? -19.584 12.137 6.436 1.00 77.69 206 GLU A N 1
ATOM 1623 C CA . GLU A 1 206 ? -20.756 12.557 5.651 1.00 77.69 206 GLU A CA 1
ATOM 1624 C C . GLU A 1 206 ? -22.023 11.756 6.006 1.00 77.69 206 GLU A C 1
ATOM 1626 O O . GLU A 1 206 ? -23.110 12.331 6.068 1.00 77.69 206 GLU A O 1
ATOM 1631 N N . ASP A 1 207 ? -21.880 10.465 6.323 1.00 70.88 207 ASP A N 1
ATOM 1632 C CA . ASP A 1 207 ? -22.990 9.555 6.662 1.00 70.88 207 ASP A CA 1
ATOM 1633 C C . ASP A 1 207 ? -23.409 9.586 8.147 1.00 70.88 207 ASP A C 1
ATOM 1635 O O . ASP A 1 207 ? -24.344 8.893 8.557 1.00 70.88 207 ASP A O 1
ATOM 1639 N N . GLY A 1 208 ? -22.739 10.397 8.968 1.00 72.38 208 GLY A N 1
ATOM 1640 C CA . GLY A 1 208 ? -22.968 10.469 10.412 1.00 72.38 208 GLY A CA 1
ATOM 1641 C C . GLY A 1 208 ? -21.661 10.385 11.185 1.00 72.38 208 GLY A C 1
ATOM 1642 O O . GLY A 1 208 ? -21.357 9.361 11.792 1.00 72.38 208 GLY A O 1
ATOM 1643 N N . GLY A 1 209 ? -20.889 11.473 11.140 1.00 81.50 209 GLY A N 1
ATOM 1644 C CA . GLY A 1 209 ? -19.570 11.562 11.760 1.00 81.50 209 GLY A CA 1
ATOM 1645 C C . GLY A 1 209 ? -19.528 11.439 13.286 1.00 81.50 209 GLY A C 1
ATOM 1646 O O . GLY A 1 209 ? -20.548 11.210 13.943 1.00 81.50 209 GLY A O 1
ATOM 1647 N N . PRO A 1 210 ? -18.328 11.612 13.871 1.00 85.81 210 PRO A N 1
ATOM 1648 C CA . PRO A 1 210 ? -18.139 11.561 15.314 1.00 85.81 210 PRO A CA 1
ATOM 1649 C C . PRO A 1 210 ? -19.103 12.513 16.029 1.00 85.81 210 PRO A C 1
ATOM 1651 O O . PRO A 1 210 ? -19.181 13.697 15.701 1.00 85.81 210 PRO A O 1
ATOM 1654 N N . SER A 1 211 ? -19.829 11.997 17.019 1.00 84.50 211 SER A N 1
ATOM 1655 C CA . SER A 1 211 ? -20.790 12.765 17.807 1.00 84.50 211 SER A CA 1
ATOM 1656 C C . SER A 1 211 ? -20.542 12.550 19.290 1.00 84.50 211 SER A C 1
ATOM 1658 O O . SER A 1 211 ? -20.378 11.418 19.732 1.00 84.50 211 SER A O 1
ATOM 1660 N N . ALA A 1 212 ? -20.624 13.622 20.080 1.00 83.69 212 ALA A N 1
ATOM 1661 C CA . ALA A 1 212 ? -20.561 13.533 21.539 1.00 83.69 212 ALA A CA 1
ATOM 1662 C C . ALA A 1 212 ? -21.701 12.687 22.141 1.00 83.69 212 ALA A C 1
ATOM 1664 O O . ALA A 1 212 ? -21.608 12.261 23.291 1.00 83.69 212 ALA A O 1
ATOM 1665 N N . ASP A 1 213 ? -22.778 12.462 21.382 1.00 84.75 213 ASP A N 1
ATOM 1666 C CA . ASP A 1 213 ? -23.962 11.737 21.838 1.00 84.75 213 ASP A CA 1
ATOM 1667 C C . ASP A 1 213 ? -23.914 10.233 21.477 1.00 84.75 213 ASP A C 1
ATOM 1669 O O . ASP A 1 213 ? -24.743 9.472 21.970 1.00 84.75 213 ASP A O 1
ATOM 1673 N N . SER A 1 214 ? -22.948 9.763 20.669 1.00 87.06 214 SER A N 1
ATOM 1674 C CA . SER A 1 214 ? -22.811 8.335 20.326 1.00 87.06 214 SER A CA 1
ATOM 1675 C C . SER A 1 214 ? -21.384 7.924 19.955 1.00 87.06 214 SER A C 1
ATOM 1677 O O . SER A 1 214 ? -20.700 8.601 19.196 1.00 87.06 214 SER A O 1
ATOM 1679 N N . VAL A 1 215 ? -20.968 6.736 20.401 1.00 88.56 215 VAL A N 1
ATOM 1680 C CA . VAL A 1 215 ? -19.671 6.133 20.043 1.00 88.56 215 VAL A CA 1
ATOM 1681 C C . VAL A 1 215 ? -19.739 5.145 18.869 1.00 88.56 215 VAL A C 1
ATOM 1683 O O . VAL A 1 215 ? -18.720 4.557 18.504 1.00 88.56 215 VAL A O 1
ATOM 1686 N N . ASN A 1 216 ? -20.914 4.957 18.257 1.00 86.69 216 ASN A N 1
ATOM 1687 C CA . ASN A 1 216 ? -21.125 3.950 17.206 1.00 86.69 216 ASN A CA 1
ATOM 1688 C C . ASN A 1 216 ? -20.278 4.207 15.955 1.00 86.69 216 ASN A C 1
ATOM 1690 O O . ASN A 1 216 ? -19.743 3.260 15.385 1.00 86.69 216 ASN A O 1
ATOM 1694 N N . PHE A 1 217 ? -20.053 5.476 15.599 1.00 90.06 217 PHE A N 1
ATOM 1695 C CA . PHE A 1 217 ? -19.149 5.852 14.508 1.00 90.06 217 PHE A CA 1
ATOM 1696 C C . PHE A 1 217 ? -17.784 5.156 14.632 1.00 90.06 217 PHE A C 1
ATOM 1698 O O . PHE A 1 217 ? -17.302 4.540 13.685 1.00 90.06 217 PHE A O 1
ATOM 1705 N N . TRP A 1 218 ? -17.178 5.182 15.824 1.00 90.25 218 TRP A N 1
ATOM 1706 C CA . TRP A 1 218 ? -15.864 4.579 16.069 1.00 90.25 218 TRP A CA 1
ATOM 1707 C C . TRP A 1 218 ? -15.881 3.056 15.967 1.00 90.25 218 TRP A C 1
ATOM 1709 O O . TRP A 1 218 ? -14.856 2.453 15.637 1.00 90.25 218 TRP A O 1
ATOM 1719 N N . PHE A 1 219 ? -17.026 2.440 16.259 1.00 85.69 219 PHE A N 1
ATOM 1720 C CA . PHE A 1 219 ? -17.237 1.004 16.148 1.00 85.69 219 PHE A CA 1
ATOM 1721 C C . PHE A 1 219 ? -17.336 0.566 14.684 1.00 85.69 219 PHE A C 1
ATOM 1723 O O . PHE A 1 219 ? -16.675 -0.404 14.304 1.00 85.69 219 PHE A O 1
ATOM 1730 N N . ASP A 1 220 ? -18.121 1.282 13.881 1.00 84.94 220 ASP A N 1
ATOM 1731 C CA . ASP A 1 220 ? -18.343 0.983 12.464 1.00 84.94 220 ASP A CA 1
ATOM 1732 C C . ASP A 1 220 ? -17.103 1.321 11.629 1.00 84.94 220 ASP A C 1
ATOM 1734 O O . ASP A 1 220 ? -16.655 0.519 10.807 1.00 84.94 220 ASP A O 1
ATOM 1738 N N . PHE A 1 221 ? -16.470 2.465 11.904 1.00 88.75 221 PHE A N 1
ATOM 1739 C CA . PHE A 1 221 ? -15.232 2.883 11.247 1.00 88.75 221 PHE A CA 1
ATOM 1740 C C . PHE A 1 221 ? -14.096 1.872 11.450 1.00 88.75 221 PHE A C 1
ATOM 1742 O O . PHE A 1 221 ? -13.345 1.573 10.519 1.00 88.75 221 PHE A O 1
ATOM 1749 N N . LEU A 1 222 ? -14.013 1.269 12.641 1.00 87.69 222 LEU A N 1
ATOM 1750 C CA . LEU A 1 222 ? -13.062 0.195 12.913 1.00 87.69 222 LEU A CA 1
ATOM 1751 C C . LEU A 1 222 ? -13.306 -1.035 12.020 1.00 87.69 222 LEU A C 1
ATOM 1753 O O . LEU A 1 222 ? -12.342 -1.624 11.535 1.00 87.69 222 LEU A O 1
ATOM 1757 N N . ASP A 1 223 ? -14.560 -1.403 11.740 1.00 83.81 223 ASP A N 1
ATOM 1758 C CA . ASP A 1 223 ? -14.864 -2.524 10.839 1.00 83.81 223 ASP A CA 1
ATOM 1759 C C . ASP A 1 223 ? -14.476 -2.217 9.388 1.00 83.81 223 ASP A C 1
ATOM 1761 O O . ASP A 1 223 ? -13.917 -3.081 8.706 1.00 83.81 223 ASP A O 1
ATOM 1765 N N . TYR A 1 224 ? -14.706 -0.986 8.917 1.00 84.38 224 TYR A N 1
ATOM 1766 C CA . TYR A 1 224 ? -14.237 -0.550 7.596 1.00 84.38 224 TYR A CA 1
ATOM 1767 C C . TYR A 1 224 ? -12.712 -0.603 7.493 1.00 84.38 224 TYR A C 1
ATOM 1769 O O . TYR A 1 224 ? -12.173 -1.167 6.538 1.00 84.38 224 TYR A O 1
ATOM 1777 N N . MET A 1 225 ? -12.011 -0.098 8.509 1.00 88.38 225 MET A N 1
ATOM 1778 C CA . MET A 1 225 ? -10.553 -0.150 8.570 1.00 88.38 225 MET A CA 1
ATOM 1779 C C . MET A 1 225 ? -10.035 -1.596 8.548 1.00 88.38 225 MET A C 1
ATOM 1781 O O . MET A 1 225 ? -9.091 -1.898 7.819 1.00 88.38 225 MET A O 1
ATOM 1785 N N . MET A 1 226 ? -10.668 -2.510 9.294 1.00 86.62 226 MET A N 1
ATOM 1786 C CA . MET A 1 226 ? -10.292 -3.928 9.308 1.00 86.62 226 MET A CA 1
ATOM 1787 C C . MET A 1 226 ? -10.464 -4.597 7.939 1.00 86.62 226 MET A C 1
ATOM 1789 O O . MET A 1 226 ? -9.615 -5.401 7.557 1.00 86.62 226 MET A O 1
ATOM 1793 N N . ARG A 1 227 ? -11.500 -4.240 7.165 1.00 85.31 227 ARG A N 1
ATOM 1794 C CA . ARG A 1 227 ? -11.672 -4.735 5.785 1.00 85.31 227 ARG A CA 1
ATOM 1795 C C . ARG A 1 227 ? -10.526 -4.290 4.875 1.00 85.31 227 ARG A C 1
ATOM 1797 O O . ARG A 1 227 ? -9.985 -5.112 4.145 1.00 85.31 227 ARG A O 1
ATOM 1804 N N . VAL A 1 228 ? -10.102 -3.029 4.972 1.00 87.75 228 VAL A N 1
ATOM 1805 C CA . VAL A 1 228 ? -8.961 -2.515 4.190 1.00 87.75 228 VAL A CA 1
ATOM 1806 C C . VAL A 1 228 ? -7.649 -3.205 4.567 1.00 87.75 228 VAL A C 1
ATOM 1808 O O . VAL A 1 228 ? -6.853 -3.538 3.690 1.00 87.75 228 VAL A O 1
ATOM 1811 N N . ILE A 1 229 ? -7.421 -3.457 5.860 1.00 88.81 229 ILE A N 1
ATOM 1812 C CA . ILE A 1 229 ? -6.240 -4.203 6.325 1.00 88.81 229 ILE A CA 1
ATOM 1813 C C . ILE A 1 229 ? -6.251 -5.632 5.766 1.00 88.81 229 ILE A C 1
ATOM 1815 O O . ILE A 1 229 ? -5.205 -6.148 5.362 1.00 88.81 229 ILE A O 1
ATOM 1819 N N . GLU A 1 230 ? -7.418 -6.273 5.728 1.00 87.62 230 GLU A N 1
ATOM 1820 C CA . GLU A 1 230 ? -7.558 -7.636 5.219 1.00 87.62 230 GLU A CA 1
ATOM 1821 C C . GLU A 1 230 ? -7.316 -7.708 3.701 1.00 87.62 230 GLU A C 1
ATOM 1823 O O . GLU A 1 230 ? -6.615 -8.611 3.240 1.00 87.62 230 GLU A O 1
ATOM 1828 N N . ASP A 1 231 ? -7.781 -6.718 2.932 1.00 87.06 231 ASP A N 1
ATOM 1829 C CA . ASP A 1 231 ? -7.468 -6.588 1.502 1.00 87.06 231 ASP A CA 1
ATOM 1830 C C . ASP A 1 231 ? -5.962 -6.384 1.263 1.00 87.06 231 ASP A C 1
ATOM 1832 O O . ASP A 1 231 ? -5.359 -7.038 0.407 1.00 87.06 231 ASP A O 1
ATOM 1836 N N . ASP A 1 232 ? -5.307 -5.533 2.056 1.00 90.88 232 ASP A N 1
ATOM 1837 C CA . ASP A 1 232 ? -3.854 -5.331 1.983 1.00 90.88 232 ASP A CA 1
ATOM 1838 C C . ASP A 1 232 ? -3.069 -6.603 2.269 1.00 90.88 232 ASP A C 1
ATOM 1840 O O . ASP A 1 232 ? -2.056 -6.893 1.622 1.00 90.88 232 ASP A O 1
ATOM 1844 N N . LYS A 1 233 ? -3.541 -7.385 3.233 1.00 91.06 233 LYS A N 1
ATOM 1845 C CA . LYS A 1 233 ? -2.923 -8.645 3.621 1.00 91.06 233 LYS A CA 1
ATOM 1846 C C . LYS A 1 233 ? -3.136 -9.740 2.578 1.00 91.06 233 LYS A C 1
ATOM 1848 O O . LYS A 1 233 ? -2.187 -10.455 2.265 1.00 91.06 233 LYS A O 1
ATOM 1853 N N . ASN A 1 234 ? -4.340 -9.876 2.034 1.00 91.31 234 ASN A N 1
ATOM 1854 C CA . ASN A 1 234 ? -4.692 -11.014 1.183 1.00 91.31 234 ASN A CA 1
ATOM 1855 C C . ASN A 1 234 ? -4.482 -10.755 -0.309 1.00 91.31 234 ASN A C 1
ATOM 1857 O O . ASN A 1 234 ? -4.244 -11.703 -1.053 1.00 91.31 234 ASN A O 1
ATOM 1861 N N . ILE A 1 235 ? -4.557 -9.498 -0.753 1.00 90.31 235 ILE A N 1
ATOM 1862 C CA . ILE A 1 235 ? -4.526 -9.134 -2.175 1.00 90.31 235 ILE A CA 1
ATOM 1863 C C . ILE A 1 235 ? -3.218 -8.426 -2.513 1.00 90.31 235 ILE A C 1
ATOM 1865 O O . ILE A 1 235 ? -2.466 -8.890 -3.370 1.00 90.31 235 ILE A O 1
ATOM 1869 N N . TYR A 1 236 ? -2.899 -7.332 -1.818 1.00 92.25 236 TYR A N 1
ATOM 1870 C CA . TYR A 1 236 ? -1.730 -6.522 -2.173 1.00 92.25 236 TYR A CA 1
ATOM 1871 C C . TYR A 1 236 ? -0.406 -7.108 -1.667 1.00 92.25 236 TYR A C 1
ATOM 1873 O O . TYR A 1 236 ? 0.608 -6.979 -2.349 1.00 92.25 236 TYR A O 1
ATOM 1881 N N . THR A 1 237 ? -0.388 -7.809 -0.527 1.00 93.81 237 THR A N 1
ATOM 1882 C CA . THR A 1 237 ? 0.838 -8.451 -0.010 1.00 93.81 237 THR A CA 1
ATOM 1883 C C . THR A 1 237 ? 1.387 -9.530 -0.958 1.00 93.81 237 THR A C 1
ATOM 1885 O O . THR A 1 237 ? 2.589 -9.500 -1.227 1.00 93.81 237 THR A O 1
ATOM 1888 N N . PRO A 1 238 ? 0.574 -10.448 -1.529 1.00 94.06 238 PRO A N 1
ATOM 1889 C CA . PRO A 1 238 ? 1.071 -11.393 -2.534 1.00 94.06 238 PRO A CA 1
ATOM 1890 C C . PRO A 1 238 ? 1.580 -10.733 -3.821 1.00 94.06 238 PRO A C 1
ATOM 1892 O O . PRO A 1 238 ? 2.513 -11.241 -4.441 1.00 94.06 238 PRO A O 1
ATOM 1895 N N . VAL A 1 239 ? 0.979 -9.610 -4.228 1.00 93.06 239 VAL A N 1
ATOM 1896 C CA . VAL A 1 239 ? 1.364 -8.865 -5.439 1.00 93.06 239 VAL A CA 1
ATOM 1897 C C . VAL A 1 239 ? 2.696 -8.136 -5.234 1.00 93.06 239 VAL A C 1
ATOM 1899 O O . VAL A 1 239 ? 3.579 -8.197 -6.092 1.00 93.06 239 VAL A O 1
ATOM 1902 N N . LEU A 1 240 ? 2.865 -7.498 -4.073 1.00 93.25 240 LEU A N 1
ATOM 1903 C CA . LEU A 1 240 ? 4.047 -6.728 -3.677 1.00 93.25 240 LEU A CA 1
ATOM 1904 C C . LEU A 1 240 ? 5.056 -7.578 -2.887 1.00 93.25 240 LEU A C 1
ATOM 1906 O O . LEU A 1 240 ? 5.556 -7.186 -1.833 1.00 93.25 240 LEU A O 1
ATOM 1910 N N . ASN A 1 241 ? 5.354 -8.767 -3.407 1.00 93.00 241 ASN A N 1
ATOM 1911 C CA . ASN A 1 241 ? 6.187 -9.775 -2.753 1.00 93.00 241 ASN A CA 1
ATOM 1912 C C . ASN A 1 241 ? 7.681 -9.715 -3.119 1.00 93.00 241 ASN A C 1
ATOM 1914 O O . ASN A 1 241 ? 8.405 -10.675 -2.863 1.00 93.00 241 ASN A O 1
ATOM 1918 N N . GLN A 1 242 ? 8.162 -8.621 -3.716 1.00 93.25 242 GLN A N 1
ATOM 1919 C CA . GLN A 1 242 ? 9.570 -8.464 -4.107 1.00 93.25 242 GLN A CA 1
ATOM 1920 C C . GLN A 1 242 ? 10.528 -8.460 -2.902 1.00 93.25 242 GLN A C 1
ATOM 1922 O O . GLN A 1 242 ? 11.692 -8.829 -3.045 1.00 93.25 242 GLN A O 1
ATOM 1927 N N . PHE A 1 243 ? 10.048 -8.064 -1.716 1.00 93.25 243 PHE A N 1
ATOM 1928 C CA . PHE A 1 243 ? 10.863 -7.903 -0.504 1.00 93.25 243 PHE A CA 1
ATOM 1929 C C . PHE A 1 243 ? 10.215 -8.565 0.729 1.00 93.25 243 PHE A C 1
ATOM 1931 O O . PHE A 1 243 ? 9.955 -7.883 1.715 1.00 93.25 243 PHE A O 1
ATOM 1938 N N . PRO A 1 244 ? 9.962 -9.886 0.740 1.00 89.31 244 PRO A N 1
ATOM 1939 C CA . PRO A 1 244 ? 9.107 -10.525 1.750 1.00 89.31 244 PRO A CA 1
ATOM 1940 C C . PRO A 1 244 ? 9.677 -10.479 3.179 1.00 89.31 244 PRO A C 1
ATOM 1942 O O . PRO A 1 244 ? 8.928 -10.598 4.144 1.00 89.31 244 PRO A O 1
ATOM 1945 N N . GLN A 1 245 ? 10.996 -10.310 3.327 1.00 89.69 245 GLN A N 1
ATOM 1946 C CA . GLN A 1 245 ? 11.659 -10.161 4.630 1.00 89.69 245 GLN A CA 1
ATOM 1947 C C . GLN A 1 245 ? 11.685 -8.709 5.132 1.00 89.69 245 GLN A C 1
ATOM 1949 O O . GLN A 1 245 ? 11.834 -8.488 6.330 1.00 89.69 245 GLN A O 1
ATOM 1954 N N . GLU A 1 246 ? 11.561 -7.727 4.235 1.00 90.06 246 GLU A N 1
ATOM 1955 C CA . GLU A 1 246 ? 11.698 -6.299 4.563 1.00 90.06 246 GLU A CA 1
ATOM 1956 C C . GLU A 1 246 ? 10.356 -5.557 4.537 1.00 90.06 246 GLU A C 1
ATOM 1958 O O . GLU A 1 246 ? 10.171 -4.593 5.276 1.00 90.06 246 GLU A O 1
ATOM 1963 N N . LEU A 1 247 ? 9.411 -6.002 3.705 1.00 91.69 247 LEU A N 1
ATOM 1964 C CA . LEU A 1 247 ? 8.122 -5.363 3.483 1.00 91.69 247 LEU A CA 1
ATOM 1965 C C . LEU A 1 247 ? 6.997 -6.403 3.500 1.00 91.69 247 LEU A C 1
ATOM 1967 O O . LEU A 1 247 ? 6.911 -7.275 2.640 1.00 91.69 247 LEU A O 1
ATOM 1971 N N . SER A 1 248 ? 6.086 -6.244 4.456 1.00 94.00 248 SER A N 1
ATOM 1972 C CA . SER A 1 248 ? 4.775 -6.891 4.459 1.00 94.00 248 SER A CA 1
ATOM 1973 C C . SER A 1 248 ? 3.715 -5.800 4.421 1.00 94.00 248 SER A C 1
ATOM 1975 O O . SER A 1 248 ? 3.571 -5.044 5.385 1.00 94.00 248 SER A O 1
ATOM 1977 N N . VAL A 1 249 ? 2.999 -5.694 3.298 1.00 93.62 249 VAL A N 1
ATOM 1978 C CA . VAL A 1 249 ? 2.002 -4.634 3.081 1.00 93.62 249 VAL A CA 1
ATOM 1979 C C . VAL A 1 249 ? 0.879 -4.734 4.109 1.00 93.62 249 VAL A C 1
ATOM 1981 O O . VAL A 1 249 ? 0.519 -3.720 4.695 1.00 93.62 249 VAL A O 1
ATOM 1984 N N . GLY A 1 250 ? 0.402 -5.944 4.419 1.00 92.50 250 GLY A N 1
ATOM 1985 C CA . GLY A 1 250 ? -0.611 -6.165 5.454 1.00 92.50 250 GLY A CA 1
ATOM 1986 C C . GLY A 1 250 ? -0.160 -5.713 6.847 1.00 92.50 250 GLY A C 1
ATOM 1987 O O . GLY A 1 250 ? -0.900 -5.016 7.538 1.00 92.50 250 GLY A O 1
ATOM 1988 N N . ASN A 1 251 ? 1.078 -6.025 7.251 1.00 93.69 251 ASN A N 1
ATOM 1989 C CA . ASN A 1 251 ? 1.598 -5.584 8.553 1.00 93.69 251 ASN A CA 1
ATOM 1990 C C . ASN A 1 251 ? 1.805 -4.064 8.597 1.00 93.69 251 ASN A C 1
ATOM 1992 O O . ASN A 1 251 ? 1.496 -3.425 9.602 1.00 93.69 251 ASN A O 1
ATOM 1996 N N . LEU A 1 252 ? 2.318 -3.483 7.508 1.00 94.75 252 LEU A N 1
ATOM 1997 C CA . LEU A 1 252 ? 2.495 -2.038 7.376 1.00 94.75 252 LEU A CA 1
ATOM 1998 C C . LEU A 1 252 ? 1.146 -1.304 7.410 1.00 94.75 252 LEU A C 1
ATOM 2000 O O . LEU A 1 252 ? 1.044 -0.251 8.041 1.00 94.75 252 LEU A O 1
ATOM 2004 N N . SER A 1 253 ? 0.122 -1.882 6.779 1.00 93.69 253 SER A N 1
ATOM 2005 C CA . SER A 1 253 ? -1.256 -1.391 6.784 1.00 93.69 253 SER A CA 1
ATOM 2006 C C . SER A 1 253 ? -1.840 -1.378 8.180 1.00 93.69 253 SER A C 1
ATOM 2008 O O . SER A 1 253 ? -2.217 -0.315 8.674 1.00 93.69 253 SER A O 1
ATOM 2010 N N . ALA A 1 254 ? -1.801 -2.529 8.857 1.00 92.94 254 ALA A N 1
ATOM 2011 C CA . ALA A 1 254 ? -2.269 -2.658 10.227 1.00 92.94 254 ALA A CA 1
ATOM 2012 C C . ALA A 1 254 ? -1.574 -1.645 11.143 1.00 92.94 254 ALA A C 1
ATOM 2014 O O . ALA A 1 254 ? -2.242 -0.920 11.870 1.00 92.94 254 ALA A O 1
ATOM 2015 N N . ALA A 1 255 ? -0.246 -1.523 11.059 1.00 93.38 255 ALA A N 1
ATOM 2016 C CA . ALA A 1 255 ? 0.498 -0.561 11.864 1.00 93.38 255 ALA A CA 1
ATOM 2017 C C . ALA A 1 255 ? 0.119 0.895 11.547 1.00 93.38 255 ALA A C 1
ATOM 2019 O O . ALA A 1 255 ? -0.054 1.692 12.462 1.00 93.38 255 ALA A O 1
ATOM 2020 N N . THR A 1 256 ? -0.006 1.263 10.271 1.00 94.38 256 THR A N 1
ATOM 2021 C CA . THR A 1 256 ? -0.251 2.657 9.872 1.00 94.38 256 THR A CA 1
ATOM 2022 C C . THR A 1 256 ? -1.678 3.093 10.181 1.00 94.38 256 THR A C 1
ATOM 2024 O O . THR A 1 256 ? -1.870 4.128 10.815 1.00 94.38 256 THR A O 1
ATOM 2027 N N . LEU A 1 257 ? -2.669 2.301 9.766 1.00 92.12 257 LEU A N 1
ATOM 2028 C CA . LEU A 1 257 ? -4.082 2.613 9.967 1.00 92.12 257 LEU A CA 1
ATOM 2029 C C . LEU A 1 257 ? -4.440 2.608 11.454 1.00 92.12 257 LEU A C 1
ATOM 2031 O O . LEU A 1 257 ? -5.106 3.526 11.924 1.00 92.12 257 LEU A O 1
ATOM 2035 N N . TRP A 1 258 ? -3.906 1.650 12.219 1.00 92.12 258 TRP A N 1
ATOM 2036 C CA . TRP A 1 258 ? -4.113 1.609 13.664 1.00 92.12 258 TRP A CA 1
ATOM 2037 C C . TRP A 1 258 ? -3.535 2.830 14.379 1.00 92.12 258 TRP A C 1
ATOM 2039 O O . TRP A 1 258 ? -4.167 3.340 15.295 1.00 92.12 258 TRP A O 1
ATOM 2049 N N . GLN A 1 259 ? -2.358 3.326 13.978 1.00 91.75 259 GLN A N 1
ATOM 2050 C CA . GLN A 1 259 ? -1.783 4.532 14.590 1.00 91.75 259 GLN A CA 1
ATOM 2051 C C . GLN A 1 259 ? -2.647 5.773 14.344 1.00 91.75 259 GLN A C 1
ATOM 2053 O O . GLN A 1 259 ? -2.814 6.567 15.263 1.00 91.75 259 GLN A O 1
ATOM 2058 N N . LEU A 1 260 ? -3.220 5.921 13.146 1.00 93.25 260 LEU A N 1
ATOM 2059 C CA . LEU A 1 260 ? -4.122 7.035 12.830 1.00 93.25 260 LEU A CA 1
ATOM 2060 C C . LEU A 1 260 ? -5.436 6.922 13.613 1.00 93.25 260 LEU A C 1
ATOM 2062 O O . LEU A 1 260 ? -5.784 7.842 14.348 1.00 93.25 260 LEU A O 1
ATOM 2066 N N . TYR A 1 261 ? -6.083 5.751 13.555 1.00 92.50 261 TYR A N 1
ATOM 2067 C CA . TYR A 1 261 ? -7.302 5.455 14.315 1.00 92.50 261 TYR A CA 1
ATOM 2068 C C . TYR A 1 261 ? -7.123 5.717 15.805 1.00 92.50 261 TYR A C 1
ATOM 2070 O O . TYR A 1 261 ? -7.955 6.348 16.448 1.00 92.50 261 TYR A O 1
ATOM 2078 N N . LYS A 1 262 ? -5.998 5.257 16.353 1.00 89.44 262 LYS A N 1
ATOM 2079 C CA . LYS A 1 262 ? -5.622 5.459 17.744 1.00 89.44 262 LYS A CA 1
ATOM 2080 C C . LYS A 1 262 ? -5.592 6.950 18.105 1.00 89.44 262 LYS A C 1
ATOM 2082 O O . LYS A 1 262 ? -6.113 7.316 19.156 1.00 89.44 262 LYS A O 1
ATOM 2087 N N . THR A 1 263 ? -4.925 7.776 17.299 1.00 90.94 263 THR A N 1
ATOM 2088 C CA . THR A 1 263 ? -4.790 9.213 17.566 1.00 90.94 263 THR A CA 1
ATOM 2089 C C . THR A 1 263 ? -6.150 9.901 17.573 1.00 90.94 263 THR A C 1
ATOM 2091 O O . THR A 1 263 ? -6.440 10.646 18.507 1.00 90.94 263 THR A O 1
ATOM 2094 N N . ASP A 1 264 ? -7.003 9.599 16.598 1.00 92.25 264 ASP A N 1
ATOM 2095 C CA . ASP A 1 264 ? -8.318 10.233 16.497 1.00 92.25 264 ASP A CA 1
ATOM 2096 C C . ASP A 1 264 ? -9.275 9.749 17.592 1.00 92.25 264 ASP A C 1
ATOM 2098 O O . ASP A 1 264 ? -9.949 10.556 18.237 1.00 92.25 264 ASP A O 1
ATOM 2102 N N . LEU A 1 265 ? -9.266 8.445 17.887 1.00 91.56 265 LEU A N 1
ATOM 2103 C CA . LEU A 1 265 ? -10.069 7.873 18.963 1.00 91.56 265 LEU A CA 1
ATOM 2104 C C . LEU A 1 265 ? -9.672 8.439 20.333 1.00 91.56 265 LEU A C 1
ATOM 2106 O O . LEU A 1 265 ? -10.543 8.671 21.169 1.00 91.56 265 LEU A O 1
ATOM 2110 N N . GLN A 1 266 ? -8.377 8.670 20.580 1.00 90.06 266 GLN A N 1
ATOM 2111 C CA . GLN A 1 266 ? -7.922 9.286 21.828 1.00 90.06 266 GLN A CA 1
ATOM 2112 C C . GLN A 1 266 ? -8.559 10.663 22.025 1.00 90.06 266 GLN A C 1
ATOM 2114 O O . GLN A 1 266 ? -9.128 10.920 23.084 1.00 90.06 266 GLN A O 1
ATOM 2119 N N . MET A 1 267 ? -8.477 11.523 21.006 1.00 90.19 267 MET A N 1
ATOM 2120 C CA . MET A 1 267 ? -9.032 12.877 21.067 1.00 90.19 267 MET A CA 1
ATOM 2121 C C . MET A 1 267 ? -10.545 12.843 21.307 1.00 90.19 267 MET A C 1
ATOM 2123 O O . MET A 1 267 ? -11.052 13.583 22.146 1.00 90.19 267 MET A O 1
ATOM 2127 N N . ALA A 1 268 ? -11.257 11.929 20.643 1.00 90.88 268 ALA A N 1
ATOM 2128 C CA . ALA A 1 268 ? -12.688 11.756 20.860 1.00 90.88 268 ALA A CA 1
ATOM 2129 C C . ALA A 1 268 ? -13.008 11.301 22.293 1.00 90.88 268 ALA A C 1
ATOM 2131 O O . ALA A 1 268 ? -13.859 11.887 22.956 1.00 90.88 268 ALA A O 1
ATOM 2132 N N . LEU A 1 269 ? -12.309 10.294 22.823 1.00 90.50 269 LEU A N 1
ATOM 2133 C CA . LEU A 1 269 ? -12.556 9.811 24.187 1.00 90.50 269 LEU A CA 1
ATOM 2134 C C . LEU A 1 269 ? -12.246 10.870 25.256 1.00 90.50 269 LEU A C 1
ATOM 2136 O O . LEU A 1 269 ? -12.936 10.916 26.274 1.00 90.50 269 LEU A O 1
ATOM 2140 N N . GLU A 1 270 ? -11.258 11.740 25.028 1.00 90.38 270 GLU A N 1
ATOM 2141 C CA . GLU A 1 270 ? -10.961 12.879 25.908 1.00 90.38 270 GLU A CA 1
ATOM 2142 C C . GLU A 1 270 ? -12.119 13.894 25.962 1.00 90.38 270 GLU A C 1
ATOM 2144 O O . GLU A 1 270 ? -12.416 14.431 27.032 1.00 90.38 270 GLU A O 1
ATOM 2149 N N . GLU A 1 271 ? -12.820 14.121 24.848 1.00 89.81 271 GLU A N 1
ATOM 2150 C CA . GLU A 1 271 ? -14.026 14.960 24.793 1.00 89.81 271 GLU A CA 1
ATOM 2151 C C . GLU A 1 271 ? -15.237 14.269 25.446 1.00 89.81 271 GLU A C 1
ATOM 2153 O O . GLU A 1 271 ? -15.947 14.856 26.273 1.00 89.81 271 GLU A O 1
ATOM 2158 N N . HIS A 1 272 ? -15.443 12.984 25.148 1.00 90.88 272 HIS A N 1
ATOM 2159 C CA . HIS A 1 272 ? -16.503 12.175 25.753 1.00 90.88 272 HIS A CA 1
ATOM 2160 C C . HIS A 1 272 ? -16.347 12.057 27.277 1.00 90.88 272 HIS A C 1
ATOM 2162 O O . HIS A 1 272 ? -17.345 12.042 27.995 1.00 90.88 272 HIS A O 1
ATOM 2168 N N . ALA A 1 273 ? -15.119 12.028 27.803 1.00 88.25 273 ALA A N 1
ATOM 2169 C CA . ALA A 1 273 ? -14.870 11.964 29.244 1.00 88.25 273 ALA A CA 1
ATOM 2170 C C . ALA A 1 273 ? -15.313 13.237 29.991 1.00 88.25 273 ALA A C 1
ATOM 2172 O O . ALA A 1 273 ? -15.598 13.168 31.189 1.00 88.25 273 ALA A O 1
ATOM 2173 N N . GLN A 1 274 ? -15.387 14.382 29.302 1.00 88.44 274 GLN A N 1
ATOM 2174 C CA . GLN A 1 274 ? -15.843 15.652 29.878 1.00 88.44 274 GLN A CA 1
ATOM 2175 C C . GLN A 1 274 ? -17.368 15.755 29.913 1.00 88.44 274 GLN A C 1
ATOM 2177 O O . GLN A 1 274 ? -17.929 16.291 30.867 1.00 88.44 274 GLN A O 1
ATOM 2182 N N . THR A 1 275 ? -18.037 15.262 28.870 1.00 86.31 275 THR A N 1
ATOM 2183 C CA . THR A 1 275 ? -19.487 15.434 28.692 1.00 86.31 275 THR A CA 1
ATOM 2184 C C . THR A 1 275 ? -20.302 14.226 29.150 1.00 86.31 275 THR A C 1
ATOM 2186 O O . THR A 1 275 ? -21.431 14.407 29.600 1.00 86.31 275 THR A O 1
ATOM 2189 N N . LYS A 1 276 ? -19.735 13.014 29.053 1.00 83.75 276 LYS A N 1
ATOM 2190 C CA . LYS A 1 276 ? -20.305 11.718 29.467 1.00 83.75 276 LYS A CA 1
ATOM 2191 C C . LYS A 1 276 ? -21.772 11.522 29.068 1.00 83.75 276 LYS A C 1
ATOM 2193 O O . LYS A 1 276 ? -22.599 11.116 29.877 1.00 83.75 276 LYS A O 1
ATOM 2198 N N . LYS A 1 277 ? -22.107 11.833 27.815 1.00 86.56 277 LYS A N 1
ATOM 2199 C CA . LYS A 1 277 ? -23.499 11.783 27.346 1.00 86.56 277 LYS A CA 1
ATOM 2200 C C . LYS A 1 277 ? -23.976 10.395 26.918 1.00 86.56 277 LYS A C 1
ATOM 2202 O O . LYS A 1 277 ? -25.171 10.127 26.988 1.00 86.56 277 LYS A O 1
ATOM 2207 N N . CYS A 1 278 ? -23.069 9.535 26.455 1.00 87.69 278 CYS A N 1
ATOM 2208 C CA . CYS A 1 278 ? -23.404 8.165 26.061 1.00 87.69 278 CYS A CA 1
ATOM 2209 C C . CYS A 1 278 ? -23.525 7.247 27.280 1.00 87.69 278 CYS A C 1
ATOM 2211 O O . CYS A 1 278 ? -22.982 7.531 28.349 1.00 87.69 278 CYS A O 1
ATOM 2213 N N . SER A 1 279 ? -24.205 6.119 27.097 1.00 86.25 279 SER A N 1
ATOM 2214 C CA . SER A 1 279 ? -24.372 5.137 28.159 1.00 86.25 279 SER A CA 1
ATOM 2215 C C . SER A 1 279 ? -23.074 4.373 28.418 1.00 86.25 279 SER A C 1
ATOM 2217 O O . SER A 1 279 ? -22.296 4.058 27.513 1.00 86.25 279 SER A O 1
ATOM 2219 N N . THR A 1 280 ? -22.847 4.018 29.674 1.00 84.12 280 THR A N 1
ATOM 2220 C CA . THR A 1 280 ? -21.654 3.290 30.095 1.00 84.12 280 THR A CA 1
ATOM 2221 C C . THR A 1 280 ? -21.449 1.942 29.370 1.00 84.12 280 THR A C 1
ATOM 2223 O O . THR A 1 280 ? -20.313 1.639 28.989 1.00 84.12 280 THR A O 1
ATOM 2226 N N . PRO A 1 281 ? -22.500 1.148 29.064 1.00 85.69 281 PRO A N 1
ATOM 2227 C CA . PRO A 1 281 ? -22.366 -0.053 28.236 1.00 85.69 281 PRO A CA 1
ATOM 2228 C C . PRO A 1 281 ? -21.813 0.197 26.823 1.00 85.69 281 PRO A C 1
ATOM 2230 O O . PRO A 1 281 ? -21.073 -0.643 26.311 1.00 85.69 281 PRO A O 1
ATOM 2233 N N . GLU A 1 282 ? -22.119 1.334 26.189 1.00 87.50 282 GLU A N 1
ATOM 2234 C CA . GLU A 1 282 ? -21.612 1.656 24.845 1.00 87.50 282 GLU A CA 1
ATOM 2235 C C . GLU A 1 282 ? -20.093 1.869 24.854 1.00 87.50 282 GLU A C 1
ATOM 2237 O O . GLU A 1 282 ? -19.378 1.300 24.023 1.00 87.50 282 GLU A O 1
ATOM 2242 N N . TYR A 1 283 ? -19.575 2.601 25.846 1.00 87.69 283 TYR A N 1
ATOM 2243 C CA . TYR A 1 283 ? -18.130 2.758 26.038 1.00 87.69 283 TYR A CA 1
ATOM 2244 C C . TYR A 1 283 ? -17.442 1.426 26.336 1.00 87.69 283 TYR A C 1
ATOM 2246 O O . TYR A 1 283 ? -16.351 1.168 25.826 1.00 87.69 283 TYR A O 1
ATOM 2254 N N . MET A 1 284 ? -18.080 0.555 27.124 1.00 84.69 284 MET A N 1
ATOM 2255 C CA . MET A 1 284 ? -17.538 -0.770 27.426 1.00 84.69 284 MET A CA 1
ATOM 2256 C C . MET A 1 284 ? -17.489 -1.666 26.184 1.00 84.69 284 MET A C 1
ATOM 2258 O O . MET A 1 284 ? -16.495 -2.359 25.970 1.00 84.69 284 MET A O 1
ATOM 2262 N N . ASN A 1 285 ? -18.505 -1.621 25.320 1.00 85.38 285 ASN A N 1
ATOM 2263 C CA . ASN A 1 285 ? -18.498 -2.358 24.055 1.00 85.38 285 ASN A CA 1
ATOM 2264 C C . ASN A 1 285 ? -17.362 -1.892 23.134 1.00 85.38 285 ASN A C 1
ATOM 2266 O O . ASN A 1 285 ? -16.633 -2.723 22.583 1.00 85.38 285 ASN A O 1
ATOM 2270 N N . LEU A 1 286 ? -17.159 -0.576 23.018 1.00 86.69 286 LEU A N 1
ATOM 2271 C CA . LEU A 1 286 ? -16.039 -0.012 22.267 1.00 86.69 286 LEU A CA 1
ATOM 2272 C C . LEU A 1 286 ? -14.688 -0.430 22.871 1.00 86.69 286 LEU A C 1
ATOM 2274 O O . LEU A 1 286 ? -13.801 -0.883 22.146 1.00 86.69 286 LEU A O 1
ATOM 2278 N N . TYR A 1 287 ? -14.552 -0.372 24.199 1.00 84.06 287 TYR A N 1
ATOM 2279 C CA . TYR A 1 287 ? -13.370 -0.853 24.919 1.00 84.06 287 TYR A CA 1
ATOM 2280 C C . TYR A 1 287 ? -13.050 -2.320 24.594 1.00 84.06 287 TYR A C 1
ATOM 2282 O O . TYR A 1 287 ? -11.899 -2.662 24.304 1.00 84.06 287 TYR A O 1
ATOM 2290 N N . PHE A 1 288 ? -14.059 -3.197 24.606 1.00 81.88 288 PHE A N 1
ATOM 2291 C CA . PHE A 1 288 ? -13.863 -4.613 24.299 1.00 81.88 288 PHE A CA 1
ATOM 2292 C C . PHE A 1 288 ? -13.429 -4.851 22.853 1.00 81.88 288 PHE A C 1
ATOM 2294 O O . PHE A 1 288 ? -12.653 -5.780 22.617 1.00 81.88 288 PHE A O 1
ATOM 2301 N N . LYS A 1 289 ? -13.874 -4.014 21.909 1.00 81.75 289 LYS A N 1
ATOM 2302 C CA . LYS A 1 289 ? -13.502 -4.121 20.493 1.00 81.75 289 LYS A CA 1
ATOM 2303 C C . LYS A 1 289 ? -12.090 -3.605 20.205 1.00 81.75 289 LYS A C 1
ATOM 2305 O O . LYS A 1 289 ? -11.360 -4.230 19.445 1.00 81.75 289 LYS A O 1
ATOM 2310 N N . VAL A 1 290 ? -11.674 -2.517 20.853 1.00 80.25 290 VAL A N 1
ATOM 2311 C CA . VAL A 1 290 ? -10.358 -1.868 20.651 1.00 80.25 290 VAL A CA 1
ATOM 2312 C C . VAL A 1 290 ? -9.216 -2.590 21.396 1.00 80.25 290 VAL A C 1
ATOM 2314 O O . VAL A 1 290 ? -8.049 -2.227 21.260 1.00 80.25 290 VAL A O 1
ATOM 2317 N N . LYS A 1 291 ? -9.537 -3.616 22.196 1.00 69.56 291 LYS A N 1
ATOM 2318 C CA . LYS A 1 291 ? -8.655 -4.323 23.143 1.00 69.56 291 LYS A CA 1
ATOM 2319 C C . LYS A 1 291 ? -7.164 -4.386 22.763 1.00 69.56 291 LYS A C 1
ATOM 2321 O O . LYS A 1 291 ? -6.795 -4.888 21.707 1.00 69.56 291 LYS A O 1
ATOM 2326 N N . GLY A 1 292 ? -6.297 -4.019 23.720 1.00 57.78 292 GLY A N 1
ATOM 2327 C CA . GLY A 1 292 ? -4.885 -4.433 23.709 1.00 57.78 292 GLY A CA 1
ATOM 2328 C C . GLY A 1 292 ? -3.904 -3.540 24.470 1.00 57.78 292 GLY A C 1
ATOM 2329 O O . GLY A 1 292 ? -3.067 -4.069 25.190 1.00 57.78 292 GLY A O 1
ATOM 2330 N N . PHE A 1 293 ? -3.998 -2.207 24.360 1.00 51.75 293 PHE A N 1
ATOM 2331 C CA . PHE A 1 293 ? -2.926 -1.319 24.862 1.00 51.75 293 PHE A CA 1
ATOM 2332 C C . PHE A 1 293 ? -3.372 0.037 25.444 1.00 51.75 293 PHE A C 1
ATOM 2334 O O . PHE A 1 293 ? -2.549 0.726 26.042 1.00 51.75 293 PHE A O 1
ATOM 2341 N N . TYR A 1 294 ? -4.642 0.440 25.309 1.00 63.59 294 TYR A N 1
ATOM 2342 C CA . TYR A 1 294 ? -5.080 1.822 25.597 1.00 63.59 294 TYR A CA 1
ATOM 2343 C C . TYR A 1 294 ? -6.086 1.941 26.744 1.00 63.59 294 TYR A C 1
ATOM 2345 O O . TYR A 1 294 ? -6.953 2.810 26.739 1.00 63.59 294 TYR A O 1
ATOM 2353 N N . PHE A 1 295 ? -5.954 1.073 27.752 1.00 64.50 295 PHE A N 1
ATOM 2354 C CA . PHE A 1 295 ? -6.815 1.075 28.940 1.00 64.50 295 PHE A CA 1
ATOM 2355 C C . PHE A 1 295 ? -6.922 2.463 29.589 1.00 64.50 295 PHE A C 1
ATOM 2357 O O . PHE A 1 295 ? -8.006 2.849 30.011 1.00 64.50 295 PHE A O 1
ATOM 2364 N N . ASN A 1 296 ? -5.828 3.232 29.590 1.00 76.25 296 ASN A N 1
ATOM 2365 C CA . ASN A 1 296 ? -5.756 4.549 30.224 1.00 76.25 296 ASN A CA 1
ATOM 2366 C C . ASN A 1 296 ? -6.832 5.532 29.739 1.00 76.25 296 ASN A C 1
ATOM 2368 O O . ASN A 1 296 ? -7.297 6.347 30.527 1.00 76.25 296 ASN A O 1
ATOM 2372 N N . TRP A 1 297 ? -7.260 5.441 28.478 1.00 83.31 297 TRP A N 1
ATOM 2373 C CA . TRP A 1 297 ? -8.283 6.333 27.917 1.00 83.31 297 TRP A CA 1
ATOM 2374 C C . TRP A 1 297 ? -9.695 5.946 28.332 1.00 83.31 297 TRP A C 1
ATOM 2376 O O . TRP A 1 297 ? -10.581 6.788 28.398 1.00 83.31 297 TRP A O 1
ATOM 2386 N N . PHE A 1 298 ? -9.890 4.666 28.643 1.00 83.69 298 PHE A N 1
ATOM 2387 C CA . PHE A 1 298 ? -11.178 4.136 29.056 1.00 83.69 298 PHE A CA 1
ATOM 2388 C C . PHE A 1 298 ? -11.381 4.165 30.576 1.00 83.69 298 PHE A C 1
ATOM 2390 O O . PHE A 1 298 ? -12.481 3.867 31.032 1.00 83.69 298 PHE A O 1
ATOM 2397 N N . ILE A 1 299 ? -10.366 4.551 31.367 1.00 83.25 299 ILE A N 1
ATOM 2398 C CA . ILE A 1 299 ? -10.437 4.584 32.840 1.00 83.25 299 ILE A CA 1
ATOM 2399 C C . ILE A 1 299 ? -11.691 5.309 33.355 1.00 83.25 299 ILE A C 1
ATOM 2401 O O . ILE A 1 299 ? -12.371 4.715 34.191 1.00 83.25 299 ILE A O 1
ATOM 2405 N N . PRO A 1 300 ? -12.044 6.529 32.892 1.00 85.12 300 PRO A N 1
ATOM 2406 C CA . PRO A 1 300 ? -13.215 7.231 33.417 1.00 85.12 300 PRO A CA 1
ATOM 2407 C C . PRO A 1 300 ? -14.505 6.422 33.240 1.00 85.12 300 PRO A C 1
ATOM 2409 O O . PRO A 1 300 ? -15.266 6.275 34.190 1.00 85.12 300 PRO A O 1
ATOM 2412 N N . PHE A 1 301 ? -14.695 5.826 32.061 1.00 87.00 301 PHE A N 1
ATOM 2413 C CA . PHE A 1 301 ? -15.894 5.054 31.728 1.00 87.00 301 PHE A CA 1
ATOM 2414 C C . PHE A 1 301 ? -15.927 3.696 32.435 1.00 87.00 301 PHE A C 1
ATOM 2416 O O . PHE A 1 301 ? -16.978 3.256 32.882 1.00 87.00 301 PHE A O 1
ATOM 2423 N N . VAL A 1 302 ? -14.772 3.038 32.589 1.00 82.44 302 VAL A N 1
ATOM 2424 C CA . VAL A 1 302 ? -14.668 1.788 33.357 1.00 82.44 302 VAL A CA 1
ATOM 2425 C C . VAL A 1 302 ? -14.982 2.037 34.833 1.00 82.44 302 VAL A C 1
ATOM 2427 O O . VAL A 1 302 ? -15.629 1.205 35.461 1.00 82.44 302 VAL A O 1
ATOM 2430 N N . MET A 1 303 ? -14.552 3.169 35.398 1.00 83.69 303 MET A N 1
ATOM 2431 C CA . MET A 1 303 ? -14.876 3.526 36.782 1.00 83.69 303 MET A CA 1
ATOM 2432 C C . MET A 1 303 ? -16.365 3.825 36.958 1.00 83.69 303 MET A C 1
ATOM 2434 O O . MET A 1 303 ? -16.962 3.323 37.906 1.00 83.69 303 MET A O 1
ATOM 2438 N N . ASP A 1 304 ? -16.975 4.569 36.032 1.00 85.94 304 ASP A N 1
ATOM 2439 C CA . ASP A 1 304 ? -18.425 4.793 36.039 1.00 85.94 304 ASP A CA 1
ATOM 2440 C C . ASP A 1 304 ? -19.183 3.457 35.941 1.00 85.94 304 ASP A C 1
ATOM 2442 O O . ASP A 1 304 ? -20.096 3.208 36.724 1.00 85.94 304 ASP A O 1
ATOM 2446 N N . TRP A 1 305 ? -18.726 2.541 35.078 1.00 85.56 305 TRP A N 1
ATOM 2447 C CA . TRP A 1 305 ? -19.319 1.208 34.925 1.00 85.56 305 TRP A CA 1
ATOM 2448 C C . TRP A 1 305 ? -19.248 0.388 36.207 1.00 85.56 305 TRP A C 1
ATOM 2450 O O . TRP A 1 305 ? -20.204 -0.292 36.573 1.00 85.56 305 TRP A O 1
ATOM 2460 N N . LEU A 1 306 ? -18.111 0.444 36.904 1.00 82.25 306 LEU A N 1
ATOM 2461 C CA . LEU A 1 306 ? -17.938 -0.247 38.177 1.00 82.25 306 LEU A CA 1
ATOM 2462 C C . LEU A 1 306 ? -18.856 0.325 39.260 1.00 82.25 306 LEU A C 1
ATOM 2464 O O . LEU A 1 306 ? -19.408 -0.458 40.029 1.00 82.25 306 LEU A O 1
ATOM 2468 N N . ASN A 1 307 ? -19.044 1.647 39.297 1.00 85.19 307 ASN A N 1
ATOM 2469 C CA . ASN A 1 307 ? -19.950 2.298 40.244 1.00 85.19 307 ASN A CA 1
ATOM 2470 C C . ASN A 1 307 ? -21.415 1.924 39.968 1.00 85.19 307 ASN A C 1
ATOM 2472 O O . ASN A 1 307 ? -22.121 1.523 40.889 1.00 85.19 307 ASN A O 1
ATOM 2476 N N . GLU A 1 308 ? -21.852 1.978 38.705 1.00 85.56 308 GLU A N 1
ATOM 2477 C CA . GLU A 1 308 ? -23.197 1.541 38.297 1.00 85.56 308 GLU A CA 1
ATOM 2478 C C . GLU A 1 308 ? -23.428 0.060 38.619 1.00 85.56 308 GLU A C 1
ATOM 2480 O O . GLU A 1 308 ? -24.484 -0.329 39.118 1.00 85.56 308 GLU A O 1
ATOM 2485 N N . ASN A 1 309 ? -22.423 -0.782 38.371 1.00 80.88 309 ASN A N 1
ATOM 2486 C CA . ASN A 1 309 ? -22.497 -2.200 38.685 1.00 80.88 309 ASN A CA 1
ATOM 2487 C C . ASN A 1 309 ? -22.559 -2.460 40.204 1.00 80.88 309 ASN A C 1
ATOM 2489 O O . ASN A 1 309 ? -23.217 -3.414 40.625 1.00 80.88 309 ASN A O 1
ATOM 2493 N N . ASP A 1 310 ? -21.891 -1.651 41.030 1.00 81.00 310 ASP A N 1
ATOM 2494 C CA . ASP A 1 310 ? -21.959 -1.744 42.495 1.00 81.00 310 ASP A CA 1
ATOM 2495 C C . ASP A 1 310 ? -23.348 -1.352 43.021 1.00 81.00 310 ASP A C 1
ATOM 2497 O O . ASP A 1 310 ? -23.959 -2.108 43.780 1.00 81.00 310 ASP A O 1
ATOM 2501 N N . GLU A 1 311 ? -23.907 -0.238 42.538 1.00 84.81 311 GLU A N 1
ATOM 2502 C CA . GLU A 1 311 ? -25.265 0.196 42.886 1.00 84.81 311 GLU A CA 1
ATOM 2503 C C . GLU A 1 311 ? -26.311 -0.847 42.461 1.00 84.81 311 GLU A C 1
ATOM 2505 O O . GLU A 1 311 ? -27.149 -1.262 43.267 1.00 84.81 311 GLU A O 1
ATOM 2510 N N . HIS A 1 312 ? -26.191 -1.378 41.240 1.00 82.69 312 HIS A N 1
ATOM 2511 C CA . HIS A 1 312 ? -27.056 -2.450 40.754 1.00 82.69 312 HIS A CA 1
ATOM 2512 C C . HIS A 1 312 ? -26.950 -3.719 41.615 1.00 82.69 312 HIS A C 1
ATOM 2514 O O . HIS A 1 312 ? -27.961 -4.338 41.955 1.00 82.69 312 HIS A O 1
ATOM 2520 N N . SER A 1 313 ? -25.733 -4.088 42.030 1.00 80.69 313 SER A N 1
ATOM 2521 C CA . SER A 1 313 ? -25.498 -5.234 42.920 1.00 80.69 313 SER A CA 1
ATOM 2522 C C . SER A 1 313 ? -26.146 -5.034 44.297 1.00 80.69 313 SER A C 1
ATOM 2524 O O . SER A 1 313 ? -26.695 -5.979 44.873 1.00 80.69 313 SER A O 1
ATOM 2526 N N . MET A 1 314 ? -26.133 -3.806 44.820 1.00 83.69 314 MET A N 1
ATOM 2527 C CA . MET A 1 314 ? -26.794 -3.459 46.079 1.00 83.69 314 MET A CA 1
ATOM 2528 C C . MET A 1 314 ? -28.322 -3.521 45.980 1.00 83.69 314 MET A C 1
ATOM 2530 O O . MET A 1 314 ? -28.976 -4.026 46.900 1.00 83.69 314 MET A O 1
ATOM 2534 N N . ASP A 1 315 ? -28.902 -3.079 44.864 1.00 85.81 315 ASP A N 1
ATOM 2535 C CA . ASP A 1 315 ? -30.344 -3.177 44.617 1.00 85.81 315 ASP A CA 1
ATOM 2536 C C . ASP A 1 315 ? -30.813 -4.625 44.483 1.00 85.81 315 ASP A C 1
ATOM 2538 O O . ASP A 1 315 ? -31.840 -5.005 45.054 1.00 85.81 315 ASP A O 1
ATOM 2542 N N . ILE A 1 316 ? -30.034 -5.465 43.799 1.00 82.12 316 ILE A N 1
ATOM 2543 C CA . ILE A 1 316 ? -30.260 -6.911 43.731 1.00 82.12 316 ILE A CA 1
ATOM 2544 C C . ILE A 1 316 ? -30.335 -7.509 45.137 1.00 82.12 316 ILE A C 1
ATOM 2546 O O . ILE A 1 316 ? -31.287 -8.227 45.457 1.00 82.12 316 ILE A O 1
ATOM 2550 N N . LEU A 1 317 ? -29.363 -7.184 45.994 1.00 84.81 317 LEU A N 1
ATOM 2551 C CA . LEU A 1 317 ? -29.309 -7.685 47.364 1.00 84.81 317 LEU A CA 1
ATOM 2552 C C . LEU A 1 317 ? -30.525 -7.235 48.176 1.00 84.81 317 LEU A C 1
ATOM 2554 O O . LEU A 1 317 ? -31.154 -8.047 48.859 1.00 84.81 317 LEU A O 1
ATOM 2558 N N . ARG A 1 318 ? -30.898 -5.956 48.072 1.00 87.25 318 ARG A N 1
ATOM 2559 C CA . ARG A 1 318 ? -32.069 -5.403 48.763 1.00 87.25 318 ARG A CA 1
ATOM 2560 C C . ARG A 1 318 ? -33.367 -6.063 48.283 1.00 87.25 318 ARG A C 1
ATOM 2562 O O . ARG A 1 318 ? -34.219 -6.390 49.109 1.00 87.25 318 ARG A O 1
ATOM 2569 N N . ASN A 1 319 ? -33.512 -6.301 46.981 1.00 87.31 319 ASN A N 1
ATOM 2570 C CA . ASN A 1 319 ? -34.692 -6.932 46.390 1.00 87.31 319 ASN A CA 1
ATOM 2571 C C . ASN A 1 319 ? -34.813 -8.414 46.761 1.00 87.31 319 ASN A C 1
ATOM 2573 O O . ASN A 1 319 ? -35.897 -8.851 47.155 1.00 87.31 319 ASN A O 1
ATOM 2577 N N . ALA A 1 320 ? -33.714 -9.171 46.693 1.00 86.62 320 ALA A N 1
ATOM 2578 C CA . ALA A 1 320 ? -33.672 -10.570 47.115 1.00 86.62 320 ALA A CA 1
ATOM 2579 C C . ALA A 1 320 ? -34.037 -10.709 48.601 1.00 86.62 320 ALA A C 1
ATOM 2581 O O . ALA A 1 320 ? -34.873 -11.536 48.960 1.00 86.62 320 ALA A O 1
ATOM 2582 N N . TYR A 1 321 ? -33.485 -9.841 49.456 1.00 87.50 321 TYR A N 1
ATOM 2583 C CA . TYR A 1 321 ? -33.815 -9.812 50.879 1.00 87.50 321 TYR A CA 1
ATOM 2584 C C . TYR A 1 321 ? -35.286 -9.467 51.137 1.00 87.50 321 TYR A C 1
ATOM 2586 O O . TYR A 1 321 ? -35.949 -10.145 51.917 1.00 87.50 321 TYR A O 1
ATOM 2594 N N . ASN A 1 322 ? -35.817 -8.422 50.495 1.00 89.31 322 ASN A N 1
ATOM 2595 C CA . ASN A 1 322 ? -37.196 -7.986 50.723 1.00 89.31 322 ASN A CA 1
ATOM 2596 C C . ASN A 1 322 ? -38.225 -9.033 50.275 1.00 89.31 322 ASN A C 1
ATOM 2598 O O . ASN A 1 322 ? -39.237 -9.201 50.954 1.00 89.31 322 ASN A O 1
ATOM 2602 N N . ARG A 1 323 ? -37.955 -9.750 49.176 1.00 88.50 323 ARG A N 1
ATOM 2603 C CA . ARG A 1 323 ? -38.793 -10.860 48.698 1.00 88.50 323 ARG A CA 1
ATOM 2604 C C . ARG A 1 323 ? -38.776 -12.036 49.675 1.00 88.50 323 ARG A C 1
ATOM 2606 O O . ARG A 1 323 ? -39.818 -12.528 50.085 1.00 88.50 323 ARG A O 1
ATOM 2613 N N . ASP A 1 324 ? -37.593 -12.431 50.125 1.00 89.88 324 ASP A N 1
ATOM 2614 C CA . ASP A 1 324 ? -37.448 -13.524 51.090 1.00 89.88 324 ASP A CA 1
ATOM 2615 C C . ASP A 1 324 ? -38.060 -13.161 52.457 1.00 89.88 324 ASP A C 1
ATOM 2617 O O . ASP A 1 324 ? -38.670 -13.989 53.131 1.00 89.88 324 ASP A O 1
ATOM 2621 N N . LYS A 1 325 ? -37.998 -11.877 52.833 1.00 89.25 325 LYS A N 1
ATOM 2622 C CA . LYS A 1 325 ? -38.678 -11.334 54.012 1.00 89.25 325 LYS A CA 1
ATOM 2623 C C . LYS A 1 325 ? -40.201 -11.400 53.892 1.00 89.25 325 LYS A C 1
ATOM 2625 O O . LYS A 1 325 ? -40.846 -11.705 54.893 1.00 89.25 325 LYS A O 1
ATOM 2630 N N . SER A 1 326 ? -40.790 -11.117 52.723 1.00 91.00 326 SER A N 1
ATOM 2631 C CA . SER A 1 326 ? -42.243 -11.281 52.533 1.00 91.00 326 SER A CA 1
ATOM 2632 C C . SER A 1 326 ? -42.684 -12.741 52.619 1.00 91.00 326 SER A C 1
ATOM 2634 O O . SER A 1 326 ? -43.797 -13.007 53.065 1.00 91.00 326 SER A O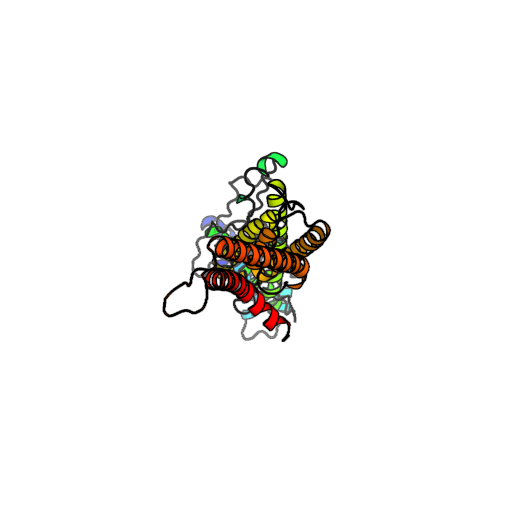 1
ATOM 2636 N N . ASP A 1 327 ? -41.788 -13.669 52.286 1.00 88.38 327 ASP A N 1
ATOM 2637 C CA . ASP A 1 327 ? -42.041 -15.109 52.343 1.00 88.38 327 ASP A CA 1
ATOM 2638 C C . ASP A 1 327 ? -41.733 -15.720 53.727 1.00 88.38 327 ASP A C 1
ATOM 2640 O O . ASP A 1 327 ? -41.874 -16.927 53.919 1.00 88.38 327 ASP A O 1
ATOM 2644 N N . ASN A 1 328 ? -41.359 -14.896 54.719 1.00 88.75 328 ASN A N 1
ATOM 2645 C CA . ASN A 1 328 ? -40.929 -15.310 56.063 1.00 88.75 328 ASN A CA 1
ATOM 2646 C C . ASN A 1 328 ? -39.684 -16.219 56.081 1.00 88.75 328 ASN A C 1
ATOM 2648 O O . ASN A 1 328 ? -39.553 -17.076 56.956 1.00 88.75 328 ASN A O 1
ATOM 2652 N N . PHE A 1 329 ? -38.740 -15.995 55.164 1.00 87.06 329 PHE A N 1
ATOM 2653 C CA . PHE A 1 329 ? -37.448 -16.691 55.104 1.00 87.06 329 PHE A CA 1
ATOM 2654 C C . PHE A 1 329 ? -37.584 -18.227 55.097 1.00 87.06 329 PHE A C 1
ATOM 2656 O O . PHE A 1 329 ? -37.055 -18.901 55.990 1.00 87.06 329 PHE A O 1
ATOM 2663 N N . PRO A 1 330 ? -38.298 -18.814 54.117 1.00 85.06 330 PRO A N 1
ATOM 2664 C CA . PRO A 1 330 ? -38.489 -20.252 54.054 1.00 85.06 330 PRO A CA 1
ATOM 2665 C C . PRO A 1 330 ? -37.145 -20.966 53.893 1.00 85.06 330 PRO A C 1
ATOM 2667 O O . PRO A 1 330 ? -36.253 -20.527 53.163 1.00 85.06 330 PRO A O 1
ATOM 2670 N N . GLN A 1 331 ? -37.002 -22.103 54.571 1.00 82.06 331 GLN A N 1
ATOM 2671 C CA . GLN A 1 331 ? -35.830 -22.951 54.408 1.00 82.06 331 GLN A CA 1
ATOM 2672 C C . GLN A 1 331 ? -35.841 -23.566 53.004 1.00 82.06 331 GLN A C 1
ATOM 2674 O O . GLN A 1 331 ? -36.811 -24.210 52.612 1.00 82.06 331 GLN A O 1
ATOM 2679 N N . THR A 1 332 ? -34.748 -23.391 52.262 1.00 80.31 332 THR A N 1
ATOM 2680 C CA . THR A 1 332 ? -34.674 -23.790 50.846 1.00 80.31 332 THR A CA 1
ATOM 2681 C C . THR A 1 332 ? -34.804 -25.306 50.637 1.00 80.31 332 THR A C 1
ATOM 2683 O O . THR A 1 332 ? -35.350 -25.768 49.640 1.00 80.31 332 THR A O 1
ATOM 2686 N N . SER A 1 333 ? -34.291 -26.102 51.579 1.00 81.50 333 SER A N 1
ATOM 2687 C CA . SER A 1 333 ? -34.384 -27.566 51.598 1.00 81.50 333 SER A CA 1
ATOM 2688 C C . SER A 1 333 ? -34.053 -28.108 52.993 1.00 81.50 333 SER A C 1
ATOM 2690 O O . SER A 1 333 ? -33.368 -27.432 53.764 1.00 81.50 333 SER A O 1
ATOM 2692 N N . GLU A 1 334 ? -34.440 -29.352 53.297 1.00 77.38 334 GLU A N 1
ATOM 2693 C CA . GLU A 1 334 ? -34.108 -30.022 54.572 1.00 77.38 334 GLU A CA 1
ATOM 2694 C C . GLU A 1 334 ? -32.594 -30.087 54.851 1.00 77.38 334 GLU A C 1
ATOM 2696 O O . GLU A 1 334 ? -32.167 -30.112 56.005 1.00 77.38 334 GLU A O 1
ATOM 2701 N N . HIS A 1 335 ? -31.767 -30.065 53.802 1.00 82.00 335 HIS A N 1
ATOM 2702 C CA . HIS 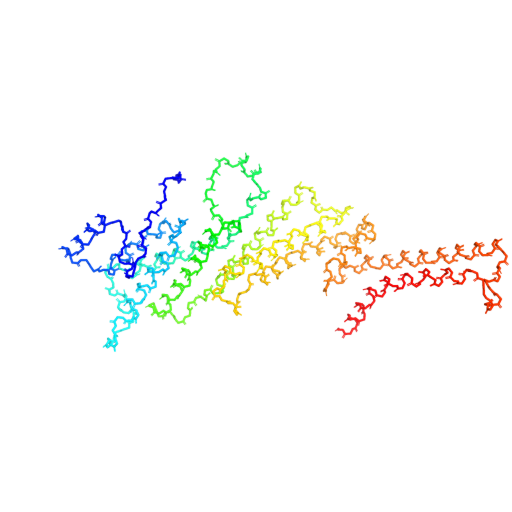A 1 335 ? -30.311 -30.170 53.899 1.00 82.00 335 HIS A CA 1
ATOM 2703 C C . HIS A 1 335 ? -29.588 -28.815 53.989 1.00 82.00 335 HIS A C 1
ATOM 2705 O O . HIS A 1 335 ? -28.379 -28.779 54.221 1.00 82.00 335 HIS A O 1
ATOM 2711 N N . THR A 1 336 ? -30.292 -27.690 53.829 1.00 80.81 336 THR A N 1
ATOM 2712 C CA . THR A 1 336 ? -29.701 -26.339 53.816 1.00 80.81 336 THR A CA 1
ATOM 2713 C C . THR A 1 336 ? -30.268 -25.486 54.938 1.00 80.81 336 THR A C 1
ATOM 2715 O O . THR A 1 336 ? -31.480 -25.372 55.054 1.00 80.81 336 THR A O 1
ATOM 2718 N N . LYS A 1 337 ? -29.415 -24.826 55.731 1.00 83.94 337 LYS A N 1
ATOM 2719 C CA . LYS A 1 337 ? -29.839 -23.951 56.847 1.00 83.94 337 LYS A CA 1
ATOM 2720 C C . LYS A 1 337 ? -30.104 -22.491 56.448 1.00 83.94 337 LYS A C 1
ATOM 2722 O O . LYS A 1 337 ? -30.258 -21.646 57.322 1.00 83.94 337 LYS A O 1
ATOM 2727 N N . PHE A 1 338 ? -30.091 -22.184 55.156 1.00 84.75 338 PHE A N 1
ATOM 2728 C CA . PHE A 1 338 ? -30.277 -20.836 54.622 1.00 84.75 338 PHE A CA 1
ATOM 2729 C C . PHE A 1 338 ? -31.498 -20.776 53.700 1.00 84.75 338 PHE A C 1
ATOM 2731 O O . PHE A 1 338 ? -31.928 -21.797 53.150 1.00 84.75 338 PHE A O 1
ATOM 2738 N N . SER A 1 339 ? -32.052 -19.576 53.564 1.00 86.94 339 SER A N 1
ATOM 2739 C CA . SER A 1 339 ? -33.206 -19.262 52.726 1.00 86.94 339 SER A CA 1
ATOM 2740 C C . SER A 1 339 ? -32.795 -18.873 51.300 1.00 86.94 339 SER A C 1
ATOM 2742 O O . SER A 1 339 ? -31.604 -18.752 50.984 1.00 86.94 339 SER A O 1
ATOM 2744 N N . ASN A 1 340 ? -33.789 -18.682 50.430 1.00 83.81 340 ASN A N 1
ATOM 2745 C CA . ASN A 1 340 ? -33.585 -18.486 48.993 1.00 83.81 340 ASN A CA 1
ATOM 2746 C C . ASN A 1 340 ? -32.791 -17.214 48.650 1.00 83.81 340 ASN A C 1
ATOM 2748 O O . ASN A 1 340 ? -32.042 -17.217 47.673 1.00 83.81 340 ASN A O 1
ATOM 2752 N N . SER A 1 341 ? -32.869 -16.155 49.470 1.00 84.75 341 SER A N 1
ATOM 2753 C CA . SER A 1 341 ? -32.127 -14.906 49.215 1.00 84.75 341 SER A CA 1
ATOM 2754 C C . SER A 1 341 ? -30.615 -15.109 49.117 1.00 84.75 341 SER A C 1
ATOM 2756 O O . SER A 1 341 ? -29.958 -14.435 48.326 1.00 84.75 341 SER A O 1
ATOM 2758 N N . VAL A 1 342 ? -30.050 -16.059 49.871 1.00 84.88 342 VAL A N 1
ATOM 2759 C CA . VAL A 1 342 ? -28.612 -16.360 49.820 1.00 84.88 342 VAL A CA 1
ATOM 2760 C C . VAL A 1 342 ? -28.228 -16.893 48.441 1.00 84.88 342 VAL A C 1
ATOM 2762 O O . VAL A 1 342 ? -27.223 -16.469 47.874 1.00 84.88 342 VAL A O 1
ATOM 2765 N N . ILE A 1 343 ? -29.036 -17.786 47.870 1.00 84.62 343 ILE A N 1
ATOM 2766 C CA . ILE A 1 343 ? -28.768 -18.374 46.552 1.00 84.62 343 ILE A CA 1
ATOM 2767 C C . ILE A 1 343 ? -28.889 -17.308 45.460 1.00 84.62 343 ILE A C 1
ATOM 2769 O O . ILE A 1 343 ? -28.003 -17.206 44.607 1.00 84.62 343 ILE A O 1
ATOM 2773 N N . ASP A 1 344 ? -29.935 -16.483 45.515 1.00 83.06 344 ASP A N 1
ATOM 2774 C CA . ASP A 1 344 ? -30.187 -15.425 44.531 1.00 83.06 344 ASP A CA 1
ATOM 2775 C C . ASP A 1 344 ? -29.050 -14.394 44.502 1.00 83.06 344 ASP A C 1
ATOM 2777 O O . ASP A 1 344 ? -28.528 -14.068 43.432 1.00 83.06 344 ASP A O 1
ATOM 2781 N N . VAL A 1 345 ? -28.605 -13.936 45.678 1.00 84.12 345 VAL A N 1
ATOM 2782 C CA . VAL A 1 345 ? -27.496 -12.980 45.809 1.00 84.12 345 VAL A CA 1
ATOM 2783 C C . VAL A 1 345 ? -26.194 -13.571 45.271 1.00 84.12 345 VAL A C 1
ATOM 2785 O O . VAL A 1 345 ? -25.510 -12.931 44.471 1.00 84.12 345 VAL A O 1
ATOM 2788 N N . PHE A 1 346 ? -25.844 -14.802 45.656 1.00 82.88 346 PHE A N 1
ATOM 2789 C CA . PHE A 1 346 ? -24.605 -15.431 45.188 1.00 82.88 346 PHE A CA 1
ATOM 2790 C C . PHE A 1 346 ? -24.621 -15.746 43.691 1.00 82.88 346 PHE A C 1
ATOM 2792 O O . PHE A 1 346 ? -23.566 -15.713 43.055 1.00 82.88 346 PHE A O 1
ATOM 2799 N N . THR A 1 347 ? -25.782 -16.045 43.113 1.00 82.81 347 THR A N 1
ATOM 2800 C CA . THR A 1 347 ? -25.904 -16.294 41.672 1.00 82.81 347 THR A CA 1
ATOM 2801 C C . THR A 1 347 ? -25.625 -15.014 40.886 1.00 82.81 347 THR A C 1
ATOM 2803 O O . THR A 1 347 ? -24.760 -15.014 40.010 1.00 82.81 347 THR A O 1
ATOM 2806 N N . GLN A 1 348 ? -26.257 -13.903 41.268 1.00 73.81 348 GLN A N 1
ATOM 2807 C CA . GLN A 1 348 ? -26.117 -12.624 40.567 1.00 73.81 348 GLN A CA 1
ATOM 2808 C C . GLN A 1 348 ? -24.742 -11.974 40.788 1.00 73.81 348 GLN A C 1
ATOM 2810 O O . GLN A 1 348 ? -24.112 -11.517 39.833 1.00 73.81 348 GLN A O 1
ATOM 2815 N N . LEU A 1 349 ? -24.191 -12.034 42.007 1.00 75.94 349 LEU A N 1
ATOM 2816 C CA . LEU A 1 349 ? -22.815 -11.585 42.264 1.00 75.94 349 LEU A CA 1
ATOM 2817 C C . LEU A 1 349 ? -21.783 -12.402 41.473 1.00 75.94 349 LEU A C 1
ATOM 2819 O O . LEU A 1 349 ? -20.776 -11.854 41.024 1.00 75.94 349 LEU A O 1
ATOM 2823 N N . ASN A 1 350 ? -22.015 -13.703 41.264 1.00 80.62 350 ASN A N 1
ATOM 2824 C CA . ASN A 1 350 ? -21.135 -14.519 40.428 1.00 80.62 350 ASN A CA 1
ATOM 2825 C C . ASN A 1 350 ? -21.208 -14.141 38.942 1.00 80.62 350 ASN A C 1
ATOM 2827 O O . ASN A 1 350 ? -20.196 -14.253 38.248 1.00 80.62 350 ASN A O 1
ATOM 2831 N N . GLU A 1 351 ? -22.359 -13.695 38.437 1.00 73.88 351 GLU A N 1
ATOM 2832 C CA . GLU A 1 351 ? -22.485 -13.172 37.070 1.00 73.88 351 GLU A CA 1
ATOM 2833 C C . GLU A 1 351 ? -21.743 -11.845 36.904 1.00 73.88 351 GLU A C 1
ATOM 2835 O O . GLU A 1 351 ? -20.902 -11.732 36.006 1.00 73.88 351 GLU A O 1
ATOM 2840 N N . ALA A 1 352 ? -21.932 -10.902 37.832 1.00 68.88 352 ALA A N 1
ATOM 2841 C CA . ALA A 1 352 ? -21.160 -9.660 37.870 1.00 68.88 352 ALA A CA 1
ATOM 2842 C C . ALA A 1 352 ? -19.648 -9.945 37.958 1.00 68.88 352 ALA A C 1
ATOM 2844 O O . ALA A 1 352 ? -18.847 -9.364 37.225 1.00 68.88 352 ALA A O 1
ATOM 2845 N N . LEU A 1 353 ? -19.240 -10.924 38.777 1.00 71.00 353 LEU A N 1
ATOM 2846 C CA . LEU A 1 353 ? -17.845 -11.352 38.899 1.00 71.00 353 LEU A CA 1
ATOM 2847 C C . LEU A 1 353 ? -17.283 -11.958 37.603 1.00 71.00 353 LEU A C 1
ATOM 2849 O O . LEU A 1 353 ? -16.083 -11.830 37.360 1.00 71.00 353 LEU A O 1
ATOM 2853 N N . LYS A 1 354 ? -18.089 -12.622 36.762 1.00 73.50 354 LYS A N 1
ATOM 2854 C CA . LYS A 1 354 ? -17.631 -13.128 35.451 1.00 73.50 354 LYS A CA 1
ATOM 2855 C C . LYS A 1 354 ? -17.282 -11.977 34.507 1.00 73.50 354 LYS A C 1
ATOM 2857 O O . LYS A 1 354 ? -16.208 -12.021 33.906 1.00 73.50 354 LYS A O 1
ATOM 2862 N N . LEU A 1 355 ? -18.130 -10.949 34.430 1.00 67.69 355 LEU A N 1
ATOM 2863 C CA . LEU A 1 355 ? -17.855 -9.729 33.657 1.00 67.69 355 LEU A CA 1
ATOM 2864 C C . LEU A 1 355 ? -16.618 -9.016 34.206 1.00 67.69 355 LEU A C 1
ATOM 2866 O O . LEU A 1 355 ? -15.672 -8.730 33.472 1.00 67.69 355 LEU A O 1
ATOM 2870 N N . LEU A 1 356 ? -16.558 -8.853 35.529 1.00 66.44 356 LEU A N 1
ATOM 2871 C CA . LEU A 1 356 ? -15.401 -8.280 36.203 1.00 66.44 356 LEU A CA 1
ATOM 2872 C C . LEU A 1 356 ? -14.133 -9.075 35.917 1.00 66.44 356 LEU A C 1
ATOM 2874 O O . LEU A 1 356 ? -13.124 -8.460 35.628 1.00 66.44 356 LEU A O 1
ATOM 2878 N N . LYS A 1 357 ? -14.138 -10.413 35.918 1.00 67.50 357 LYS A N 1
ATOM 2879 C CA . LYS A 1 357 ? -12.955 -11.231 35.580 1.00 67.50 357 LYS A CA 1
ATOM 2880 C C . LYS A 1 357 ? -12.446 -10.987 34.158 1.00 67.50 357 LYS A C 1
ATOM 2882 O O . LYS A 1 357 ? -11.231 -10.998 33.965 1.00 67.50 357 LYS A O 1
ATOM 2887 N N . GLN A 1 358 ? -13.327 -10.717 33.192 1.00 65.88 358 GLN A N 1
ATOM 2888 C CA . GLN A 1 358 ? -12.918 -10.339 31.833 1.00 65.88 358 GLN A CA 1
ATOM 2889 C C . GLN A 1 358 ? -12.180 -8.989 31.798 1.00 65.88 358 GLN A C 1
ATOM 2891 O O . GLN A 1 358 ? -11.295 -8.809 30.959 1.00 65.88 358 GLN A O 1
ATOM 2896 N N . VAL A 1 359 ? -12.492 -8.087 32.736 1.00 62.56 359 VAL A N 1
ATOM 2897 C CA . VAL A 1 359 ? -11.818 -6.791 32.945 1.00 62.56 359 VAL A CA 1
ATOM 2898 C C . VAL A 1 359 ? -10.592 -6.918 33.879 1.00 62.56 359 VAL A C 1
ATOM 2900 O O . VAL A 1 359 ? -9.559 -6.288 33.667 1.00 62.56 359 VAL A O 1
ATOM 2903 N N . LYS A 1 360 ? -10.645 -7.779 34.904 1.00 52.72 360 LYS A N 1
ATOM 2904 C CA . LYS A 1 360 ? -9.650 -7.920 35.988 1.00 52.72 360 LYS A CA 1
ATOM 2905 C C . LYS A 1 360 ? -8.419 -8.729 35.584 1.00 52.72 360 LYS A C 1
ATOM 2907 O O . LYS A 1 360 ? -7.329 -8.438 36.068 1.00 52.72 360 LYS A O 1
ATOM 2912 N N . LEU A 1 361 ? -8.565 -9.700 34.673 1.00 52.22 361 LEU A N 1
ATOM 2913 C CA . LEU A 1 361 ? -7.417 -10.353 34.023 1.00 52.22 361 LEU A CA 1
ATOM 2914 C C . LEU A 1 361 ? -6.497 -9.323 33.338 1.00 52.22 361 LEU A C 1
ATOM 2916 O O . LEU A 1 361 ? -5.299 -9.561 33.239 1.00 52.22 361 LEU A O 1
ATOM 2920 N N . PHE A 1 362 ? -7.033 -8.161 32.946 1.00 49.78 362 PHE A N 1
ATOM 2921 C CA . PHE A 1 362 ? -6.276 -7.053 32.361 1.00 49.78 362 PHE A CA 1
ATOM 2922 C C . PHE A 1 362 ? -5.668 -6.101 33.404 1.00 49.78 362 PHE A C 1
ATOM 2924 O O . PHE A 1 362 ? -4.507 -5.729 33.261 1.00 49.78 362 PHE A O 1
ATOM 2931 N N . LEU A 1 363 ? -6.385 -5.762 34.485 1.00 50.12 363 LEU A N 1
ATOM 2932 C CA . LEU A 1 363 ? -5.836 -4.951 35.591 1.00 50.12 363 LEU A CA 1
ATOM 2933 C C . LEU A 1 363 ? -4.586 -5.588 36.217 1.00 50.12 363 LEU A C 1
ATOM 2935 O O . LEU A 1 363 ? -3.607 -4.894 36.475 1.00 50.12 363 LEU A O 1
ATOM 2939 N N . ASN A 1 364 ? -4.586 -6.913 36.399 1.00 45.59 364 ASN A N 1
ATOM 2940 C CA . ASN A 1 364 ? -3.423 -7.633 36.925 1.00 45.59 364 ASN A CA 1
ATOM 2941 C C . ASN A 1 364 ? -2.248 -7.710 35.935 1.00 45.59 364 ASN A C 1
ATOM 2943 O O . ASN A 1 364 ? -1.118 -7.861 36.381 1.00 45.59 364 ASN A O 1
ATOM 2947 N N . TYR A 1 365 ? -2.484 -7.598 34.622 1.00 44.69 365 TYR A N 1
ATOM 2948 C CA . TYR A 1 365 ? -1.414 -7.556 33.614 1.00 44.69 365 TYR A CA 1
ATOM 2949 C C . TYR A 1 365 ? -0.748 -6.169 33.542 1.00 44.69 365 TYR A C 1
ATOM 2951 O O . TYR A 1 365 ? 0.432 -6.072 33.230 1.00 44.69 365 TYR A O 1
ATOM 2959 N N . ILE A 1 366 ? -1.486 -5.101 33.875 1.00 42.41 366 ILE A N 1
ATOM 2960 C CA . ILE A 1 366 ? -0.989 -3.714 33.912 1.00 42.41 366 ILE A CA 1
ATOM 2961 C C . ILE A 1 366 ? -0.333 -3.369 35.256 1.00 42.41 366 ILE A C 1
ATOM 2963 O O . ILE A 1 366 ? 0.638 -2.636 35.268 1.00 42.41 366 ILE A O 1
ATOM 2967 N N . LEU A 1 367 ? -0.801 -3.909 36.387 1.00 41.12 367 LEU A N 1
ATOM 2968 C CA . LEU A 1 367 ? -0.134 -3.722 37.690 1.00 41.12 367 LEU A CA 1
ATOM 2969 C C . LEU A 1 367 ? 1.218 -4.456 37.803 1.00 41.12 367 LEU A C 1
ATOM 2971 O O . LEU A 1 367 ? 1.948 -4.231 38.765 1.00 41.12 367 LEU A O 1
ATOM 2975 N N . PHE A 1 368 ? 1.529 -5.347 36.856 1.00 37.06 368 PHE A N 1
ATOM 2976 C CA . PHE A 1 368 ? 2.779 -6.115 36.798 1.00 37.06 368 PHE A CA 1
ATOM 2977 C C . PHE A 1 368 ? 3.764 -5.633 35.711 1.00 37.06 368 PHE A C 1
ATOM 2979 O O . PHE A 1 368 ? 4.862 -6.187 35.623 1.00 37.06 368 PHE A O 1
ATOM 2986 N N . LEU A 1 369 ? 3.387 -4.626 34.910 1.00 37.06 369 LEU A N 1
ATOM 2987 C CA . LEU A 1 369 ? 4.252 -3.871 33.989 1.00 37.06 369 LEU A CA 1
ATOM 2988 C C . LEU A 1 369 ? 4.512 -2.482 34.576 1.00 37.06 369 LEU A C 1
ATOM 2990 O O . LEU A 1 369 ? 5.651 -1.993 34.406 1.00 37.06 369 LEU A O 1
#

Secondary structure (DSSP, 8-state):
----TT----PPP--TTGGG--S-HHHHHHHHHHHHHHT--HHHHHHHHHHHHTTSTTSTTHHHHHHHHHHHHHHHHHHS-TT-SS-HHHHHHT-TT-HHHHHHHHHHHHHHHHHHHTT-S--GGG-TTTHHHH-----------TT-HHHHHHHHHHHHHHHHHHHHHHHTS--SSPPPHHHHHHHHHHHHHHHHHHHHHHHHHHTT--BTTBSHHHHHHHHHHHHHHHHIIIIIHHHTTT-TTT--HHHHHHHHHHHHHHHHHHHHHHHHHHH--S-HHHHHHHHHHH-SS-HHHHHHHHHHHHHHHHHHHHHHHHHHHHHHHHTT--EEETTEEEEHHHHHHHHHHHHHHHHHHHHHHHHHHHTT-

Radius of gyration: 32.6 Å; chains: 1; bounding box: 82×48×100 Å

Foldseek 3Di:
DDPDPPPALDQDDDDVVRLLDQDPPVVSVVVVVVCVVVVNDSLLVLLVSLLVLLVVLVHFPSLLSNLVSLLVNLCCLQPVDPDDPDASQVVCCPDPNHNVVSLVSLVVSLVVLLVLLLQQEDPCVVVVPPPCPPDVDPPPSPHQYLPDPSSLLSVLSSLSSNQSSQVSCCRRVVDPDRPDSLVSSLVSLLSNLVVVLVVLQVVLVVVPHQDLQAPVSLVVSVVVLVVVLVCQQPRVQVSNVPCVPRDRSSVSNCVRNLVVSVVVVLVSLVSNLVVVNYDLVRLVVSPVVNDDPPVVSCVSSVVVVVVVLVVVLVVQLVVLVVVCVVVVFDAPDPVGPGGPSVVSSVVVVVVVVVVVCVVVVVVVVVVVD

pLDDT: mean 81.13, std 15.72, range [27.03, 95.5]

InterPro domains:
  IPR010439 MUN domain [PF06292] (183-358)
  IPR010439 MUN domain [SM01145] (182-272)
  IPR014770 Munc13 homology 1 [PS51258] (263-369)
  IPR027080 Protein Unc-13 [PTHR10480] (1-359)

Organism: Wuchereria bancrofti (NCBI:txid6293)

Sequence (369 aa):
HHCTEQDEVRLPEIKDDSWKVYFDDTGQEICDEFAMRYGIESIYQAMTHFACLCTRYMCSGVPAVLSTLLANINAYYAHTTATSAVSASDRFNASNFGRDRFVKLLDQLHNSLRIDLSMYRDISGLFEHLLNLIFSVKVSKKYFPSSSLAKLADLKSTVDLLTSITFFRMKVLELASPPRASNVVSECAKACMQATYQLMFESCCEDGGPSADSVNFWFDFLDYMMRVIEDDKNIYTPVLNQFPQELSVGNLSAATLWQLYKTDLQMALEEHAQTKKCSTPEYMNLYFKVKGFYFNWFIPFVMDWLNENDEHSMDILRNAYNRDKSDNFPQTSEHTKFSNSVIDVFTQLNEALKLLKQVKLFLNYILFL